Protein AF-A0A7W7MMJ6-F1 (afdb_monomer)

Sequence (178 aa):
MPTVGDEIVVRARVSEFFSMTQLSGASQVTKLASDVPAGEVQIDDATPPSELAAAERFWERHEGMQLRVRAGSGAVSGRNVFGGTADAEIWVIDKDDPLLAPADPYARRVFRDAHPLDNLPGTVDDGNGDRILLGSIGVKATAGDNGDRERPRARADRVRRRRERLPPVGRPGSGQPG

pLDDT: mean 77.2, std 18.85, range [29.86, 96.25]

Nearest PDB structures (foldseek):
  3hqx-assembly1_A-2  TM=5.494E-01  e=5.737E+00  Acinetobacter baylyi ADP1

Organism: NCBI:txid1868

Foldseek 3Di:
DDDPQWDFDKDFDFDDDPNATDGHPIDTPGTDDGNHDPVVADEEALAQDLPQVSLSVVCNVQGPGHYDQDPQWAFQDDWDADPVQLKIKTKTAHNPDPLVVDPDSPQSHADPACDVVPDDPPRHRRRPSRIDMDMCPVVCVVVVHSNDGDDPPPPPPPPPPDPPPDPDDDDDDDDDDD

Secondary structure (DSSP, 8-state):
---TT-EEEEEEEEEEETTEEEEEEEEEEEEEESS--GGGS-EEE----SSHHHHHHHHHHTTT-EEEPPTT-EE-SPPEEETTTTEEEEEEE-TT-GGGSSS-SGGG-B-SS--TTT--TTTSB---TTPEEEEHHHHHHHHT-TT------------------PPP-PPPP-PPP-

Solvent-accessible surface area (backbone atoms only — not comparable to full-atom values): 11299 Å² total; per-residue (Å²): 130,90,56,95,39,48,41,66,44,71,48,59,42,84,44,75,58,96,92,37,87,40,69,45,84,63,40,81,73,48,75,78,48,66,75,53,58,78,85,75,55,78,67,48,72,56,71,46,42,68,52,42,74,56,6,49,58,44,50,67,75,45,65,94,56,58,63,38,80,59,91,69,43,41,75,29,55,74,74,47,70,42,88,92,69,50,41,36,38,38,36,26,34,45,60,84,42,73,59,70,69,60,87,51,73,76,67,32,38,51,41,93,56,67,42,91,90,70,60,41,90,94,67,48,51,58,51,53,44,30,56,44,80,48,55,22,64,64,52,13,64,74,69,75,33,75,80,41,56,85,71,81,85,70,87,66,78,77,79,75,77,74,81,73,77,75,76,81,82,76,78,83,79,86,80,79,81,134

Mean predicted aligned error: 12.61 Å

Structure (mmCIF, N/CA/C/O backbone):
data_AF-A0A7W7MMJ6-F1
#
_entry.id   AF-A0A7W7MMJ6-F1
#
loop_
_atom_site.group_PDB
_atom_site.id
_atom_site.type_symbol
_atom_site.label_atom_id
_atom_site.label_alt_id
_atom_site.label_comp_id
_atom_site.label_asym_id
_atom_site.label_entity_id
_atom_site.label_seq_id
_atom_site.pdbx_PDB_ins_code
_atom_site.Cartn_x
_atom_site.Cartn_y
_atom_site.Cartn_z
_atom_site.occupancy
_atom_site.B_iso_or_equiv
_atom_site.auth_seq_id
_atom_site.auth_comp_id
_atom_site.auth_asym_id
_atom_site.auth_atom_id
_atom_site.pdbx_PDB_model_num
ATOM 1 N N . MET A 1 1 ? -14.124 1.541 26.562 1.00 82.56 1 MET A N 1
ATOM 2 C CA . MET A 1 1 ? -13.259 1.849 25.406 1.00 82.56 1 MET A CA 1
ATOM 3 C C . MET A 1 1 ? -13.251 0.615 24.524 1.00 82.56 1 MET A C 1
ATOM 5 O O . MET A 1 1 ? -13.125 -0.460 25.105 1.00 82.56 1 MET A O 1
ATOM 9 N N . PRO A 1 2 ? -13.450 0.742 23.202 1.00 89.56 2 PRO A N 1
ATOM 10 C CA . PRO A 1 2 ? -13.294 -0.375 22.274 1.00 89.56 2 PRO A CA 1
ATOM 11 C C . PRO A 1 2 ? -11.894 -0.979 22.372 1.00 89.56 2 PRO A C 1
ATOM 13 O O . PRO A 1 2 ? -10.926 -0.257 22.626 1.00 89.56 2 PRO A O 1
ATOM 16 N N . THR A 1 3 ? -11.793 -2.280 22.145 1.00 91.81 3 THR A N 1
ATOM 17 C CA . THR A 1 3 ? -10.520 -3.001 22.038 1.00 91.81 3 THR A CA 1
ATOM 18 C C . THR A 1 3 ? -10.372 -3.632 20.658 1.00 91.81 3 THR A C 1
ATOM 20 O O . THR A 1 3 ? -11.348 -3.780 19.926 1.00 91.81 3 THR A O 1
ATOM 23 N N . VAL A 1 4 ? -9.142 -3.992 20.279 1.00 88.88 4 VAL A N 1
ATOM 24 C CA . VAL A 1 4 ? -8.896 -4.750 19.041 1.00 88.88 4 VAL A CA 1
ATOM 25 C C . VAL A 1 4 ? -9.717 -6.043 19.078 1.00 88.88 4 VAL A C 1
ATOM 27 O O . VAL A 1 4 ? -9.688 -6.745 20.085 1.00 88.88 4 VAL A O 1
ATOM 30 N N . GLY A 1 5 ? -10.445 -6.330 17.995 1.00 89.81 5 GLY A N 1
ATOM 31 C CA . GLY A 1 5 ? -11.387 -7.454 17.905 1.00 89.81 5 GLY A CA 1
ATOM 32 C C . GLY A 1 5 ? -12.853 -7.077 18.150 1.00 89.81 5 GLY A C 1
ATOM 33 O O . GLY A 1 5 ? -13.725 -7.921 17.983 1.00 89.81 5 GLY A O 1
ATOM 34 N N . ASP A 1 6 ? -13.153 -5.828 18.512 1.00 93.44 6 ASP A N 1
ATOM 35 C CA . ASP A 1 6 ? -14.534 -5.362 18.647 1.00 93.44 6 ASP A CA 1
ATOM 36 C C . ASP A 1 6 ? -15.111 -4.885 17.309 1.00 93.44 6 ASP A C 1
ATOM 38 O O . ASP A 1 6 ? -14.497 -4.075 16.613 1.00 93.44 6 ASP A O 1
ATOM 42 N N . GLU A 1 7 ? -16.346 -5.286 17.006 1.00 93.38 7 GLU A N 1
ATOM 43 C CA . GLU A 1 7 ? -17.155 -4.629 15.977 1.00 93.38 7 GLU A CA 1
ATOM 44 C C . GLU A 1 7 ? -17.979 -3.514 16.624 1.00 93.38 7 GLU A C 1
ATOM 46 O O . GLU A 1 7 ? -18.689 -3.726 17.615 1.00 93.38 7 GLU A O 1
ATOM 51 N N . ILE A 1 8 ? -17.888 -2.304 16.075 1.00 94.38 8 ILE A N 1
ATOM 52 C CA . ILE A 1 8 ? -18.529 -1.113 16.632 1.00 94.38 8 ILE A CA 1
ATOM 53 C C . ILE A 1 8 ? -19.234 -0.300 15.550 1.00 94.38 8 ILE A C 1
ATOM 55 O O . ILE A 1 8 ? -18.789 -0.221 14.410 1.00 94.38 8 ILE A O 1
ATOM 59 N N . VAL A 1 9 ? -20.302 0.389 15.946 1.00 95.38 9 VAL A N 1
ATOM 60 C CA . VAL A 1 9 ? -20.904 1.453 15.138 1.00 95.38 9 VAL A CA 1
ATOM 61 C C . VAL A 1 9 ? -20.314 2.779 15.588 1.00 95.38 9 VAL A C 1
ATOM 63 O O . VAL A 1 9 ? -20.360 3.115 16.775 1.00 95.38 9 VAL A O 1
ATOM 66 N N . VAL A 1 10 ? -19.800 3.555 14.638 1.00 94.69 10 VAL A N 1
ATOM 67 C CA . VAL A 1 10 ? -19.205 4.873 14.880 1.00 94.69 10 VAL A CA 1
ATOM 68 C C . VAL A 1 10 ? -20.022 5.945 14.169 1.00 94.69 10 VAL A C 1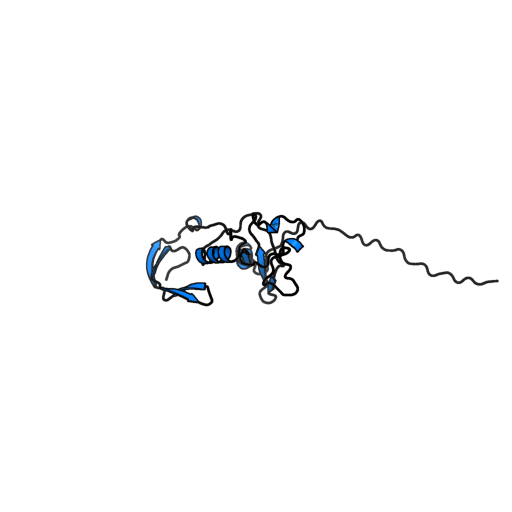
ATOM 70 O O . VAL A 1 10 ? -20.493 5.753 13.051 1.00 94.69 10 VAL A O 1
ATOM 73 N N . ARG A 1 11 ? -20.175 7.102 14.816 1.00 96.25 11 ARG A N 1
ATOM 74 C CA . ARG A 1 11 ? -20.642 8.339 14.188 1.00 96.25 11 ARG A CA 1
ATOM 75 C C . ARG A 1 11 ? -19.454 9.283 14.069 1.00 96.25 11 ARG A C 1
ATOM 77 O O . ARG A 1 11 ? -18.827 9.605 15.072 1.00 96.25 11 ARG A O 1
ATOM 84 N N . ALA A 1 12 ? -19.171 9.752 12.864 1.00 95.38 12 ALA A N 1
ATOM 85 C CA . ALA A 1 12 ? -18.077 10.679 12.599 1.00 95.38 12 ALA A CA 1
ATOM 86 C C . ALA A 1 12 ? -18.405 11.581 11.405 1.00 95.38 12 ALA A C 1
ATOM 88 O O . ALA A 1 12 ? -19.394 11.360 10.702 1.00 95.38 12 ALA A O 1
ATOM 89 N N . ARG A 1 13 ? -17.571 12.597 11.175 1.00 95.94 13 ARG A N 1
ATOM 90 C CA . ARG A 1 13 ? -17.563 13.373 9.931 1.00 95.94 13 ARG A CA 1
ATOM 91 C C . ARG A 1 13 ? -16.476 12.819 9.019 1.00 95.94 13 ARG A C 1
ATOM 93 O O . ARG A 1 13 ? -15.365 12.581 9.480 1.00 95.94 13 ARG A O 1
ATOM 100 N N . VAL A 1 14 ? -16.785 12.650 7.738 1.00 92.19 14 VAL A N 1
ATOM 101 C CA . VAL A 1 14 ? -15.763 12.374 6.722 1.00 92.19 14 VAL A CA 1
ATOM 102 C C . VAL A 1 14 ? -15.048 13.687 6.414 1.00 92.19 14 VAL A C 1
ATOM 104 O O . VAL A 1 14 ? -15.695 14.714 6.206 1.00 92.19 14 VAL A O 1
ATOM 107 N N . SER A 1 15 ? -13.722 13.670 6.458 1.00 91.44 15 SER A N 1
ATOM 108 C CA . SER A 1 15 ? -12.868 14.837 6.221 1.00 91.44 15 SER A CA 1
ATOM 109 C C . SER A 1 15 ? -11.512 14.397 5.686 1.00 91.44 15 SER A C 1
ATOM 111 O O . SER A 1 15 ? -11.171 13.228 5.805 1.00 91.44 15 SER A O 1
ATOM 113 N N . GLU A 1 16 ? -10.725 15.336 5.174 1.00 89.44 16 GLU A N 1
ATOM 114 C CA . GLU A 1 16 ? -9.387 15.075 4.642 1.00 89.44 16 GLU A CA 1
ATOM 115 C C . GLU A 1 16 ? -8.318 15.759 5.507 1.00 89.44 16 GLU A C 1
ATOM 117 O O . GLU A 1 16 ? -8.525 16.875 5.998 1.00 89.44 16 GLU A O 1
ATOM 122 N N . PHE A 1 17 ? -7.176 15.101 5.710 1.00 86.06 17 PHE A N 1
ATOM 123 C CA . PHE A 1 17 ? -5.989 15.698 6.328 1.00 86.06 17 PHE A CA 1
ATOM 124 C C . PHE A 1 17 ? -4.721 15.135 5.689 1.00 86.06 17 PHE A C 1
ATOM 126 O O . PHE A 1 17 ? -4.547 13.927 5.661 1.00 86.06 17 PHE A O 1
ATOM 133 N N . PHE A 1 18 ? -3.847 16.003 5.165 1.00 83.38 18 PHE A N 1
ATOM 134 C CA . PHE A 1 18 ? -2.680 15.603 4.357 1.00 83.38 18 PHE A CA 1
ATOM 135 C C . PHE A 1 18 ? -3.015 14.614 3.223 1.00 83.38 18 PHE A C 1
ATOM 137 O O . PHE A 1 18 ? -2.261 13.675 2.987 1.00 83.38 18 PHE A O 1
ATOM 144 N N . SER A 1 19 ? -4.137 14.827 2.524 1.00 79.50 19 SER A N 1
ATOM 145 C CA . SER A 1 19 ? -4.598 13.940 1.442 1.00 79.50 19 SER A CA 1
ATOM 146 C C . SER A 1 19 ? -4.846 12.499 1.872 1.00 79.50 19 SER A C 1
ATOM 148 O O . SER A 1 19 ? -4.638 11.565 1.111 1.00 79.50 19 SER A O 1
ATOM 150 N N . MET A 1 20 ? -5.303 12.349 3.113 1.00 81.50 20 MET A N 1
ATOM 151 C CA . MET A 1 20 ? -5.838 11.114 3.664 1.00 81.50 20 MET A CA 1
ATOM 152 C C . MET A 1 20 ? -7.285 11.342 4.094 1.00 81.50 20 MET A C 1
ATOM 154 O O . MET A 1 20 ? -7.577 12.297 4.834 1.00 81.50 20 MET A O 1
ATOM 158 N N . THR A 1 21 ? -8.188 10.464 3.669 1.00 86.44 21 THR A N 1
ATOM 159 C CA . THR A 1 21 ? -9.557 10.397 4.167 1.00 86.44 21 THR A CA 1
ATOM 160 C C . THR A 1 21 ? -9.546 9.911 5.612 1.00 86.44 21 THR A C 1
ATOM 162 O O . THR A 1 21 ? -9.084 8.825 5.954 1.00 86.44 21 THR A O 1
ATOM 165 N N . GLN A 1 22 ? -10.128 10.711 6.500 1.00 87.56 22 GLN A N 1
ATOM 166 C CA . GLN A 1 22 ? -10.238 10.391 7.917 1.00 87.56 22 GLN A CA 1
ATOM 167 C C . GLN A 1 22 ? -11.642 10.646 8.468 1.00 87.56 22 GLN A C 1
ATOM 169 O O . GLN A 1 22 ? -12.381 11.541 8.039 1.00 87.56 22 GLN A O 1
ATOM 174 N N . LEU A 1 23 ? -11.976 9.884 9.508 1.00 90.56 23 LEU A N 1
ATOM 175 C CA . LEU A 1 23 ? -13.16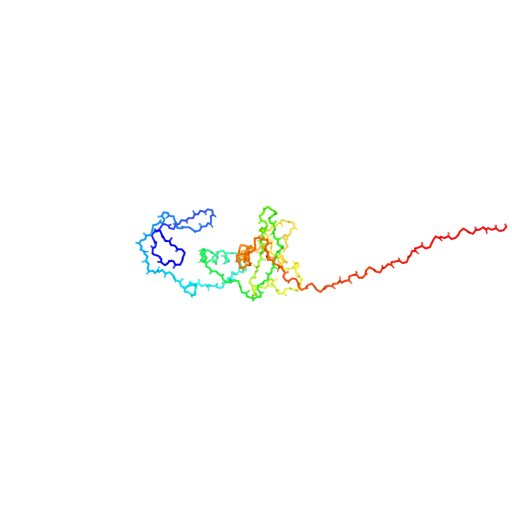7 10.078 10.327 1.00 90.56 23 LEU A CA 1
ATOM 176 C C . LEU A 1 23 ? -12.856 11.055 11.472 1.00 90.56 23 LEU A C 1
ATOM 178 O O . LEU A 1 23 ? -12.281 10.675 12.491 1.00 90.56 23 LEU A O 1
ATOM 182 N N . SER A 1 24 ? -13.244 12.324 11.330 1.00 92.44 24 SER A N 1
ATOM 183 C CA . SER A 1 24 ? -13.025 13.353 12.354 1.00 92.44 24 SER A CA 1
ATOM 184 C C . SER A 1 24 ? -14.184 13.452 13.349 1.00 92.44 24 SER A C 1
ATOM 186 O O . SER A 1 24 ? -15.359 13.258 13.018 1.00 92.44 24 SER A O 1
ATOM 188 N N . GLY A 1 25 ? -13.846 13.757 14.608 1.00 91.44 25 GLY A N 1
ATOM 189 C CA . GLY A 1 25 ? -14.821 13.865 15.699 1.00 91.44 25 GLY A CA 1
ATOM 190 C C . GLY A 1 25 ? -15.572 12.559 15.979 1.00 91.44 25 GLY A C 1
ATOM 191 O O . GLY A 1 25 ? -16.747 12.602 16.343 1.00 91.44 25 GLY A O 1
ATOM 192 N N . ALA A 1 26 ? -14.921 11.415 15.756 1.00 91.81 26 ALA A N 1
ATOM 193 C CA . ALA A 1 26 ? -15.529 10.101 15.889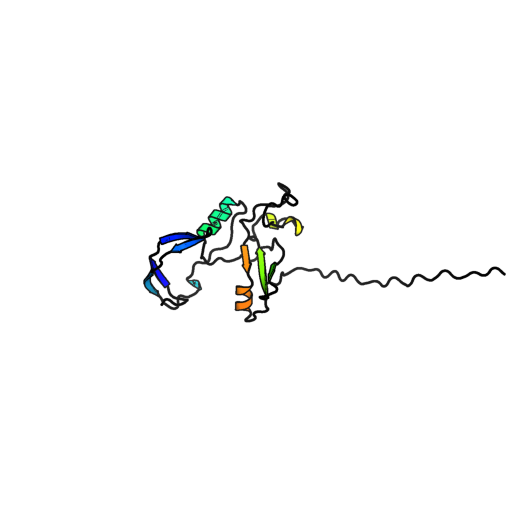 1.00 91.81 26 ALA A CA 1
ATOM 194 C C . ALA A 1 26 ? -16.010 9.826 17.322 1.00 91.81 26 ALA A C 1
ATOM 196 O O . ALA A 1 26 ? -15.275 10.012 18.292 1.00 91.81 26 ALA A O 1
ATOM 197 N N . SER A 1 27 ? -17.242 9.338 17.447 1.00 92.50 27 SER A N 1
ATOM 198 C CA . SER A 1 27 ? -17.798 8.821 18.693 1.00 92.50 27 SER A CA 1
ATOM 199 C C . SER A 1 27 ? -18.401 7.438 18.479 1.00 92.50 27 SER A C 1
ATOM 201 O O . SER A 1 27 ? -19.085 7.173 17.486 1.00 92.50 27 SER A O 1
ATOM 203 N N . GLN A 1 28 ? -18.131 6.532 19.419 1.00 89.38 28 GLN A N 1
ATOM 204 C CA . GLN A 1 28 ? -18.771 5.225 19.432 1.00 89.38 28 GLN A CA 1
ATOM 205 C C . GLN A 1 28 ? -20.263 5.404 19.722 1.00 89.38 28 GLN A C 1
ATOM 207 O O . GLN A 1 28 ? -20.643 6.032 20.708 1.00 89.38 28 GLN A O 1
ATOM 212 N N . VAL A 1 29 ? -21.099 4.819 18.870 1.00 93.38 29 VAL A N 1
ATOM 213 C CA . VAL A 1 29 ? -22.550 4.757 19.061 1.00 93.38 29 VAL A CA 1
ATOM 214 C C . VAL A 1 29 ? -22.911 3.503 19.847 1.00 93.38 29 VAL A C 1
ATOM 216 O O . VAL A 1 29 ? -23.623 3.586 20.841 1.00 93.38 29 VAL A O 1
ATOM 219 N N . THR A 1 30 ? -22.413 2.341 19.415 1.00 96.25 30 THR A N 1
ATOM 220 C CA . THR A 1 30 ? -22.632 1.062 20.102 1.00 96.25 30 THR A CA 1
ATOM 221 C C . THR A 1 30 ? -21.536 0.053 19.762 1.00 96.25 30 THR A C 1
ATOM 223 O O . THR A 1 30 ? -20.795 0.230 18.795 1.00 96.25 30 THR A O 1
ATOM 226 N N . LYS A 1 31 ? -21.429 -1.007 20.562 1.00 95.69 31 LYS A N 1
ATOM 227 C CA . LYS A 1 31 ? -20.652 -2.212 20.257 1.00 95.69 31 LYS A CA 1
ATOM 228 C C . LYS A 1 31 ? -21.613 -3.296 19.767 1.00 95.69 31 LYS A C 1
ATOM 230 O O . LYS A 1 31 ? -22.663 -3.479 20.379 1.00 95.69 31 LYS A O 1
ATOM 235 N N . LEU A 1 32 ? -21.266 -3.967 18.675 1.00 95.62 32 LEU A N 1
ATOM 236 C CA . LEU A 1 32 ? -22.067 -5.033 18.069 1.00 95.62 32 LEU A CA 1
ATOM 237 C C . LEU A 1 32 ? -21.568 -6.416 18.495 1.00 95.62 32 LEU A C 1
ATOM 239 O O . LEU A 1 32 ? -22.373 -7.256 18.890 1.00 95.62 32 LEU A O 1
ATOM 243 N N . ALA A 1 33 ? -20.250 -6.617 18.497 1.00 95.25 33 ALA A N 1
ATOM 244 C CA . ALA A 1 33 ? -19.617 -7.882 18.859 1.00 95.25 33 ALA A CA 1
ATOM 245 C C . ALA A 1 33 ? -18.250 -7.664 19.530 1.00 95.25 33 ALA A C 1
ATOM 247 O O . ALA A 1 33 ? -17.679 -6.572 19.468 1.00 95.25 33 ALA A O 1
ATOM 248 N N . SER A 1 34 ? -17.748 -8.706 20.196 1.00 95.31 34 SER A N 1
ATOM 249 C CA . SER A 1 34 ? -16.375 -8.794 20.722 1.00 95.31 34 SER A CA 1
ATOM 250 C C . SER A 1 34 ? -15.691 -10.008 20.111 1.00 95.31 34 SER A C 1
ATOM 252 O O . SER A 1 34 ? -16.384 -10.937 19.697 1.00 95.31 34 SER A O 1
ATOM 254 N N . ASP A 1 35 ? -14.360 -10.019 20.135 1.00 93.44 35 ASP A N 1
ATOM 255 C CA . ASP A 1 35 ? -13.544 -11.158 19.701 1.00 93.44 35 ASP A CA 1
ATOM 256 C C . ASP A 1 35 ? -13.873 -11.622 18.271 1.00 93.44 35 ASP A C 1
ATOM 258 O O . ASP A 1 35 ? -13.835 -12.814 17.962 1.00 93.44 35 ASP A O 1
ATOM 262 N N . VAL A 1 36 ? -14.202 -10.665 17.394 1.00 91.44 36 VAL A N 1
ATOM 263 C CA . VAL A 1 36 ? -14.517 -10.921 15.989 1.00 91.44 36 VAL A CA 1
ATOM 264 C C . VAL A 1 36 ? -13.310 -11.588 15.325 1.00 91.44 36 VAL A C 1
ATOM 266 O O . VAL A 1 36 ? -12.208 -11.023 15.338 1.00 91.44 36 VAL A O 1
ATOM 269 N N . PRO A 1 37 ? -13.478 -12.795 14.757 1.00 88.50 37 PRO A N 1
ATOM 270 C CA . PRO A 1 37 ? -12.399 -13.504 14.093 1.00 88.50 37 PRO A CA 1
ATOM 271 C C . PRO A 1 37 ? -11.806 -12.682 12.947 1.00 88.50 37 PRO A C 1
ATOM 273 O O . PRO A 1 37 ? -12.528 -12.105 12.140 1.00 88.50 37 PRO A O 1
ATOM 276 N N . ALA A 1 38 ? -10.480 -12.715 12.796 1.00 80.06 38 ALA A N 1
ATOM 277 C CA . ALA A 1 38 ? -9.792 -12.004 11.712 1.00 80.06 38 ALA A CA 1
ATOM 278 C C . ALA A 1 38 ? -10.292 -12.392 10.305 1.00 80.06 38 ALA A C 1
ATOM 280 O O . ALA A 1 38 ? -10.200 -11.592 9.383 1.00 80.06 38 ALA A O 1
ATOM 281 N N . GLY A 1 39 ? -10.836 -13.604 10.141 1.00 84.06 39 GLY A N 1
ATOM 282 C CA . GLY A 1 39 ? -11.411 -14.070 8.877 1.00 84.06 39 GLY A CA 1
ATOM 283 C C . GLY A 1 39 ? -12.759 -13.442 8.507 1.00 84.06 39 GLY A C 1
ATOM 284 O O . GLY A 1 39 ? -13.202 -13.635 7.380 1.00 84.06 39 GLY A O 1
ATOM 285 N N . GLU A 1 40 ? -13.409 -12.716 9.421 1.00 86.44 40 GLU A N 1
ATOM 286 C CA . GLU A 1 40 ? -14.634 -11.955 9.130 1.00 86.44 40 GLU A CA 1
ATOM 287 C C . GLU A 1 40 ? -14.332 -10.553 8.581 1.00 86.44 40 GLU A C 1
ATOM 289 O O . GLU A 1 40 ? -15.203 -9.917 7.990 1.00 86.44 40 GLU A O 1
ATOM 294 N N . VAL A 1 41 ? -13.090 -10.075 8.723 1.00 85.94 41 VAL A N 1
ATOM 295 C CA . VAL A 1 41 ? -12.648 -8.823 8.106 1.00 85.94 41 VAL A CA 1
ATOM 296 C C . VAL A 1 41 ? -12.482 -9.053 6.607 1.00 85.94 41 VAL A C 1
ATOM 298 O O . VAL A 1 41 ? -11.762 -9.957 6.184 1.00 85.94 41 VAL A O 1
ATOM 301 N N . GLN A 1 42 ? -13.139 -8.226 5.793 1.00 87.25 42 GLN A N 1
ATOM 302 C CA . GLN A 1 42 ? -12.936 -8.240 4.348 1.00 87.25 42 GLN A CA 1
ATOM 303 C C . GLN A 1 42 ? -11.475 -7.903 4.026 1.00 87.25 42 GLN A C 1
ATOM 305 O O . GLN A 1 42 ? -10.948 -6.885 4.478 1.00 87.25 42 GLN A O 1
ATOM 310 N N . ILE A 1 43 ? -10.841 -8.762 3.228 1.00 91.88 43 ILE A N 1
ATOM 311 C CA . ILE A 1 43 ? -9.486 -8.568 2.717 1.00 91.88 43 ILE A CA 1
ATOM 312 C C . ILE A 1 43 ? -9.546 -8.701 1.200 1.00 91.88 43 ILE A C 1
ATOM 314 O O . ILE A 1 43 ? -9.767 -9.797 0.678 1.00 91.88 43 ILE A O 1
ATOM 318 N N . ASP A 1 44 ? -9.310 -7.592 0.509 1.00 93.69 44 ASP A N 1
ATOM 319 C CA . ASP A 1 44 ? -9.244 -7.553 -0.951 1.00 93.69 44 ASP A CA 1
ATOM 320 C C . ASP A 1 44 ? -7.798 -7.700 -1.443 1.00 93.69 44 ASP A C 1
ATOM 322 O O . ASP A 1 44 ? -6.839 -7.552 -0.682 1.00 93.69 44 ASP A O 1
ATOM 326 N N . ASP A 1 45 ? -7.614 -8.013 -2.724 1.00 95.88 45 ASP A N 1
ATOM 327 C CA . ASP A 1 45 ? -6.283 -8.045 -3.329 1.00 95.88 45 ASP A CA 1
ATOM 328 C C . ASP A 1 45 ? -5.805 -6.630 -3.684 1.00 95.88 45 ASP A C 1
ATOM 330 O O . ASP A 1 45 ? -6.540 -5.827 -4.257 1.00 95.88 45 ASP A O 1
ATOM 334 N N . ALA A 1 46 ? -4.537 -6.335 -3.393 1.00 95.56 46 ALA A N 1
ATOM 335 C CA . ALA A 1 46 ? -3.884 -5.102 -3.818 1.00 95.56 46 ALA A CA 1
ATOM 336 C C . ALA A 1 46 ? -3.558 -5.171 -5.321 1.00 95.56 46 ALA A C 1
ATOM 338 O O . ALA A 1 46 ? -2.453 -5.549 -5.705 1.00 95.56 46 ALA A O 1
ATOM 339 N N . THR A 1 47 ? -4.533 -4.829 -6.166 1.00 95.94 47 THR A N 1
ATOM 340 C CA . THR A 1 47 ? -4.395 -4.772 -7.632 1.00 95.94 47 THR A CA 1
ATOM 341 C C . THR A 1 47 ? -4.642 -3.353 -8.163 1.00 95.94 47 THR A C 1
ATOM 343 O O . THR A 1 47 ? -5.598 -3.142 -8.922 1.00 95.94 47 THR A O 1
ATOM 346 N N . PRO A 1 48 ? -3.850 -2.352 -7.739 1.00 93.56 48 PRO A N 1
ATOM 347 C CA . PRO A 1 48 ? -3.959 -1.016 -8.307 1.00 93.56 48 PRO A CA 1
ATOM 348 C C . PRO A 1 48 ? -3.627 -1.068 -9.813 1.00 93.56 48 PRO A C 1
ATOM 350 O O . PRO A 1 48 ? -2.687 -1.759 -10.206 1.00 93.56 48 PRO A O 1
ATOM 353 N N . PRO A 1 49 ? -4.392 -0.383 -10.678 1.00 90.31 49 PRO A N 1
ATOM 354 C CA . PRO A 1 49 ? -4.034 -0.240 -12.089 1.00 90.31 49 PRO A CA 1
ATOM 355 C C . PRO A 1 49 ? -2.740 0.570 -12.273 1.00 90.31 49 PRO A C 1
ATOM 357 O O . PRO A 1 49 ? -2.460 1.441 -11.457 1.00 90.31 49 PRO A O 1
ATOM 360 N N . SER A 1 50 ? -2.016 0.362 -13.377 1.00 83.00 50 SER A N 1
ATOM 361 C CA . SER A 1 50 ? -0.800 1.130 -13.713 1.00 83.00 50 SER A CA 1
ATOM 362 C C . SER A 1 50 ? -1.067 2.588 -14.114 1.00 83.00 50 SER A C 1
ATOM 364 O O . SER A 1 50 ? -0.212 3.455 -13.966 1.00 83.00 50 SE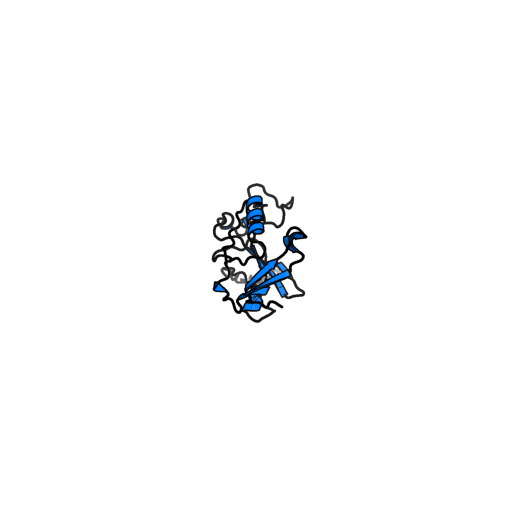R A O 1
ATOM 366 N N . GLU A 1 51 ? -2.274 2.902 -14.593 1.00 85.25 51 GLU A N 1
ATOM 367 C CA . GLU A 1 51 ? -2.664 4.283 -14.898 1.00 85.25 51 GLU A CA 1
ATOM 368 C C . GLU A 1 51 ? -2.855 5.083 -13.603 1.00 85.25 51 GLU A C 1
ATOM 370 O O . GLU A 1 51 ? -3.698 4.731 -12.776 1.00 85.25 51 GLU A O 1
ATOM 375 N N . LEU A 1 52 ? -2.101 6.176 -13.451 1.00 83.12 52 LEU A N 1
ATOM 376 C CA . LEU A 1 52 ? -2.002 6.949 -12.211 1.00 83.12 52 LEU A CA 1
ATOM 377 C C . LEU A 1 52 ? -3.365 7.352 -11.628 1.00 83.12 52 LEU A C 1
ATOM 379 O O . LEU A 1 52 ? -3.632 7.067 -10.463 1.00 83.12 52 LEU A O 1
ATOM 383 N N . ALA A 1 53 ? -4.258 7.951 -12.418 1.00 86.81 53 ALA A N 1
ATOM 384 C CA . ALA A 1 53 ? -5.544 8.417 -11.903 1.00 86.81 53 ALA A CA 1
ATOM 385 C C . ALA A 1 53 ? -6.461 7.248 -11.493 1.00 86.81 53 ALA A C 1
ATOM 387 O O . ALA A 1 53 ? -7.296 7.371 -10.592 1.00 86.81 53 ALA A O 1
ATOM 388 N N . ALA A 1 54 ? -6.360 6.099 -12.161 1.00 90.50 54 ALA A N 1
ATOM 389 C CA . ALA A 1 54 ? -7.064 4.880 -11.782 1.00 90.50 54 ALA A CA 1
ATOM 390 C C . ALA A 1 54 ? -6.478 4.240 -10.519 1.00 90.50 54 ALA A C 1
ATOM 392 O O . ALA A 1 54 ? -7.256 3.740 -9.700 1.00 90.50 54 ALA A O 1
ATOM 393 N N . ALA A 1 55 ? -5.158 4.297 -10.347 1.00 90.19 55 ALA A N 1
ATOM 394 C CA . ALA A 1 55 ? -4.462 3.865 -9.143 1.00 90.19 55 ALA A CA 1
ATOM 395 C C . ALA A 1 55 ? -4.847 4.721 -7.928 1.00 90.19 55 ALA A C 1
ATOM 397 O O . ALA A 1 55 ? -5.222 4.179 -6.894 1.00 90.19 55 ALA A O 1
ATOM 398 N N . GLU A 1 56 ? -4.877 6.049 -8.071 1.00 88.56 56 GLU A N 1
ATOM 399 C CA . GLU A 1 56 ? -5.350 6.974 -7.029 1.00 88.56 56 GLU A CA 1
ATOM 400 C C . GLU A 1 56 ? -6.771 6.616 -6.582 1.00 88.56 56 GLU A C 1
ATOM 402 O O . GLU A 1 56 ? -7.024 6.375 -5.405 1.00 88.56 56 GLU A O 1
ATOM 407 N N . ARG A 1 57 ? -7.699 6.444 -7.533 1.00 91.62 57 ARG A N 1
ATOM 408 C CA . ARG A 1 57 ? -9.069 6.002 -7.220 1.00 91.62 57 ARG A CA 1
ATOM 409 C C . ARG A 1 57 ? -9.122 4.621 -6.565 1.00 91.62 57 ARG A C 1
ATOM 411 O O . ARG A 1 57 ? -10.080 4.331 -5.850 1.00 91.62 57 ARG A O 1
ATOM 418 N N . PHE A 1 58 ? -8.180 3.731 -6.876 1.00 93.44 58 PHE A N 1
ATOM 419 C CA . PHE A 1 58 ? -8.077 2.437 -6.210 1.00 93.44 58 PHE A CA 1
ATOM 420 C C . PHE A 1 58 ? -7.686 2.627 -4.744 1.00 93.44 58 PHE A C 1
ATOM 422 O O . PHE A 1 58 ? -8.386 2.097 -3.886 1.00 93.44 58 PHE A O 1
ATOM 429 N N . TRP A 1 59 ? -6.649 3.410 -4.451 1.00 91.50 59 TRP A N 1
ATOM 430 C CA . TRP A 1 59 ? -6.181 3.621 -3.081 1.00 91.50 59 TRP A CA 1
ATOM 431 C C . TRP A 1 59 ? -7.183 4.364 -2.209 1.00 91.50 59 TRP A C 1
ATOM 433 O O . TRP A 1 59 ? -7.463 3.898 -1.110 1.00 91.50 59 TRP A O 1
ATOM 443 N N . GLU A 1 60 ? -7.809 5.418 -2.730 1.00 88.75 60 GLU A N 1
ATOM 444 C CA . GLU A 1 60 ? -8.865 6.164 -2.029 1.00 88.75 60 GLU A CA 1
ATOM 445 C C . GLU A 1 60 ? -10.024 5.255 -1.591 1.00 88.75 60 GLU A C 1
ATOM 447 O O . GLU A 1 60 ? -10.549 5.362 -0.486 1.00 88.75 60 GLU A O 1
ATOM 452 N N . ARG A 1 61 ? -10.419 4.291 -2.435 1.00 90.44 61 ARG A N 1
ATOM 453 C CA . ARG A 1 61 ? -11.491 3.340 -2.093 1.00 90.44 61 ARG A CA 1
ATOM 454 C C . ARG A 1 61 ? -11.109 2.336 -1.011 1.00 90.44 61 ARG A C 1
ATOM 456 O O . ARG A 1 61 ? -12.013 1.788 -0.387 1.00 90.44 61 ARG A O 1
ATOM 463 N N . HIS A 1 62 ? -9.819 2.078 -0.826 1.00 91.31 62 HIS A N 1
ATOM 464 C CA . HIS A 1 62 ? -9.311 1.082 0.117 1.00 91.31 62 HIS A CA 1
ATOM 465 C C . HIS A 1 62 ? -8.559 1.718 1.290 1.00 91.31 62 HIS A C 1
ATOM 467 O O . HIS A 1 62 ? -7.830 1.033 2.011 1.00 91.31 62 HIS A O 1
ATOM 473 N N . GLU A 1 63 ? -8.717 3.023 1.497 1.00 87.50 63 GLU A N 1
ATOM 474 C CA . GLU A 1 63 ? -8.033 3.720 2.571 1.00 87.50 63 GLU A CA 1
ATOM 475 C C . GLU A 1 63 ? -8.450 3.160 3.940 1.00 87.50 63 GLU A C 1
ATOM 477 O O . GLU A 1 63 ? -9.631 3.040 4.269 1.00 87.50 63 GLU A O 1
ATOM 482 N N . GLY A 1 64 ? -7.458 2.756 4.737 1.00 84.69 64 GLY A N 1
ATOM 483 C CA . GLY A 1 64 ? -7.675 2.129 6.043 1.00 84.69 64 GLY A CA 1
ATOM 484 C C . GLY A 1 64 ? -8.162 0.674 6.002 1.00 84.69 64 GLY A C 1
ATOM 485 O O . GLY A 1 64 ? -8.365 0.085 7.065 1.00 84.69 64 GLY A O 1
ATOM 486 N N . MET A 1 65 ? -8.325 0.072 4.819 1.00 88.88 65 MET A N 1
ATOM 487 C CA . MET A 1 65 ? -8.692 -1.339 4.670 1.00 88.88 65 MET A CA 1
ATOM 488 C C . MET A 1 65 ? -7.468 -2.259 4.724 1.00 88.88 65 MET A C 1
ATOM 490 O O . MET A 1 65 ? -6.336 -1.863 4.439 1.00 88.88 65 MET A O 1
ATOM 494 N N . GLN A 1 66 ? -7.701 -3.526 5.070 1.00 88.56 66 GLN A N 1
ATOM 495 C CA . GLN A 1 66 ? -6.687 -4.565 4.922 1.00 88.56 66 GLN A CA 1
ATOM 496 C C . GLN A 1 66 ? -6.675 -5.076 3.483 1.00 88.56 66 GLN A C 1
ATOM 498 O O . GLN A 1 66 ? -7.714 -5.432 2.931 1.00 88.56 66 GLN A O 1
ATOM 503 N N . LEU A 1 67 ? -5.482 -5.149 2.896 1.00 92.69 67 LEU A N 1
ATOM 504 C CA . LEU A 1 67 ? -5.272 -5.665 1.549 1.00 92.69 67 LEU A CA 1
ATOM 505 C C . LEU A 1 67 ? -4.235 -6.785 1.544 1.00 92.69 67 LEU A C 1
ATOM 507 O O . LEU A 1 67 ? -3.288 -6.798 2.335 1.00 92.69 67 LEU A O 1
ATOM 511 N N . ARG A 1 68 ? -4.390 -7.714 0.603 1.00 92.50 68 ARG A N 1
ATOM 512 C CA . ARG A 1 68 ? -3.469 -8.819 0.359 1.00 92.50 68 ARG A CA 1
ATOM 513 C C . ARG A 1 68 ? -2.564 -8.508 -0.826 1.00 92.50 68 ARG A C 1
ATOM 515 O O . ARG A 1 68 ? -3.024 -8.307 -1.946 1.00 92.50 68 ARG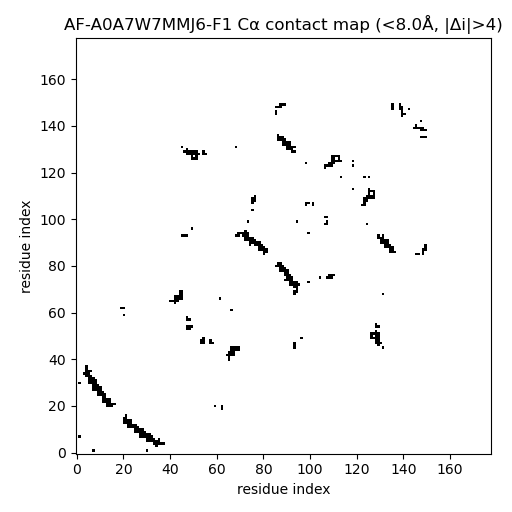 A O 1
ATOM 522 N N . VAL A 1 69 ? -1.255 -8.577 -0.600 1.00 92.69 69 VAL A N 1
ATOM 523 C CA . VAL A 1 69 ? -0.275 -8.625 -1.692 1.00 92.69 69 VAL A CA 1
ATOM 524 C C . VAL A 1 69 ? -0.227 -10.043 -2.245 1.00 92.69 69 VAL A C 1
ATOM 526 O O . VAL A 1 69 ? 0.037 -11.001 -1.512 1.00 92.69 69 VAL A O 1
ATOM 529 N N . ARG A 1 70 ? -0.512 -10.194 -3.539 1.00 94.25 70 ARG A N 1
ATOM 530 C CA . ARG A 1 70 ? -0.618 -11.510 -4.172 1.00 94.25 70 ARG A CA 1
ATOM 531 C C . ARG A 1 70 ? 0.755 -12.156 -4.345 1.00 94.25 70 ARG A C 1
ATOM 533 O O . ARG A 1 70 ? 1.763 -11.509 -4.625 1.00 94.25 70 ARG A O 1
ATOM 540 N N . ALA A 1 71 ? 0.800 -13.480 -4.213 1.00 92.12 71 ALA A N 1
ATOM 541 C CA . ALA A 1 71 ? 2.013 -14.231 -4.510 1.00 92.12 71 ALA A CA 1
ATOM 542 C C . ALA A 1 71 ? 2.393 -14.051 -5.990 1.00 92.12 71 ALA A C 1
ATOM 544 O O . ALA A 1 71 ? 1.565 -14.259 -6.875 1.00 92.12 71 ALA A O 1
ATOM 545 N N . GLY A 1 72 ? 3.649 -13.686 -6.248 1.00 91.19 72 GLY A N 1
ATOM 546 C CA . GLY A 1 72 ? 4.138 -13.357 -7.590 1.00 91.19 72 GLY A CA 1
ATOM 547 C C . GLY A 1 72 ? 4.332 -11.861 -7.838 1.00 91.19 72 GLY A C 1
ATOM 548 O O . GLY A 1 72 ? 4.978 -11.525 -8.825 1.00 91.19 72 GLY A O 1
ATOM 549 N N . SER A 1 73 ? 3.857 -10.984 -6.942 1.00 93.06 73 SER A N 1
ATOM 550 C CA . SER A 1 73 ? 4.202 -9.558 -6.965 1.00 93.06 73 SER A CA 1
ATOM 551 C C . SER A 1 73 ? 5.718 -9.356 -6.965 1.00 93.06 73 SER A C 1
ATOM 553 O O . SER A 1 73 ? 6.465 -10.079 -6.293 1.00 93.06 73 SER A O 1
ATOM 555 N N . GLY A 1 74 ? 6.176 -8.376 -7.740 1.00 90.38 74 GLY A N 1
ATOM 556 C CA . GLY A 1 74 ? 7.592 -8.151 -8.015 1.00 90.38 74 GLY A CA 1
ATOM 557 C C . GLY A 1 74 ? 8.097 -6.847 -7.414 1.00 90.38 74 GLY A C 1
ATOM 558 O O . GLY A 1 74 ? 7.416 -5.832 -7.475 1.00 90.38 74 GLY A O 1
ATOM 559 N N . ALA A 1 75 ? 9.307 -6.861 -6.849 1.00 89.12 75 ALA A N 1
ATOM 560 C CA . ALA A 1 75 ? 9.959 -5.645 -6.370 1.00 89.12 75 ALA A CA 1
ATOM 561 C C . ALA A 1 75 ? 10.456 -4.788 -7.542 1.00 89.12 75 ALA A C 1
ATOM 563 O O . ALA A 1 75 ? 11.177 -5.286 -8.409 1.00 89.12 75 ALA A O 1
ATOM 564 N N . VAL A 1 76 ? 10.113 -3.501 -7.514 1.00 85.19 76 VAL A N 1
ATOM 565 C CA . VAL A 1 76 ? 10.411 -2.526 -8.583 1.00 85.19 76 VAL A CA 1
ATOM 566 C C . VAL A 1 76 ? 11.409 -1.454 -8.160 1.00 85.19 76 VAL A C 1
ATOM 568 O O . VAL A 1 76 ? 11.782 -0.578 -8.935 1.00 85.19 76 VAL A O 1
ATOM 571 N N . SER A 1 77 ? 11.877 -1.506 -6.918 1.00 79.12 77 SER A N 1
ATOM 572 C CA . SER A 1 77 ? 12.839 -0.547 -6.390 1.00 79.12 77 SER A CA 1
ATOM 573 C C . SER A 1 77 ? 13.809 -1.202 -5.410 1.00 79.12 77 SER A C 1
ATOM 575 O O . SER A 1 77 ? 13.671 -2.361 -5.006 1.00 79.12 77 SER A O 1
ATOM 577 N N . GLY A 1 78 ? 14.861 -0.458 -5.067 1.00 78.62 78 GLY A N 1
ATOM 578 C CA . GLY A 1 78 ? 15.781 -0.862 -4.014 1.00 78.62 78 GLY A CA 1
ATOM 579 C C . GLY A 1 78 ? 15.102 -0.836 -2.645 1.00 78.62 78 GLY A C 1
ATOM 580 O O . GLY A 1 78 ? 14.187 -0.055 -2.401 1.00 78.62 78 GLY A O 1
ATOM 581 N N . ARG A 1 79 ? 15.601 -1.665 -1.727 1.00 84.69 79 ARG A N 1
ATOM 582 C CA . ARG A 1 79 ? 15.178 -1.628 -0.325 1.00 84.69 79 ARG A CA 1
ATOM 583 C C . ARG A 1 79 ? 15.692 -0.353 0.344 1.00 84.69 79 ARG A C 1
ATOM 585 O O . ARG A 1 79 ? 16.908 -0.172 0.433 1.00 84.69 79 ARG A O 1
ATOM 592 N N . ASN A 1 80 ? 14.785 0.472 0.853 1.00 85.19 80 ASN A N 1
ATOM 593 C CA . ASN A 1 80 ? 15.111 1.615 1.701 1.00 85.19 80 ASN A CA 1
ATOM 594 C C . ASN A 1 80 ? 15.305 1.124 3.143 1.00 85.19 80 ASN A C 1
ATOM 596 O O . ASN A 1 80 ? 14.520 0.306 3.612 1.00 85.19 80 ASN A O 1
ATOM 600 N N . VAL A 1 81 ? 16.369 1.549 3.829 1.00 84.94 81 VAL A N 1
ATOM 601 C CA . VAL A 1 81 ? 16.711 1.071 5.181 1.00 84.94 81 VAL A CA 1
ATOM 602 C C . VAL A 1 81 ? 16.984 2.260 6.089 1.00 84.94 81 VAL A C 1
ATOM 604 O O . VAL A 1 81 ? 17.861 3.075 5.809 1.00 84.94 81 VAL A O 1
ATOM 607 N N . PHE A 1 82 ? 16.300 2.300 7.227 1.00 84.94 82 PHE A N 1
ATOM 608 C CA . PHE A 1 82 ? 16.437 3.349 8.227 1.00 84.94 82 PHE A CA 1
ATOM 609 C C . PHE A 1 82 ? 17.411 2.892 9.316 1.00 84.94 82 PHE A C 1
ATOM 611 O O . PHE A 1 82 ? 17.102 2.053 10.165 1.00 84.94 82 PHE A O 1
ATOM 618 N N . GLY A 1 83 ? 18.635 3.430 9.275 1.00 78.00 83 GLY A N 1
ATOM 619 C CA . GLY A 1 83 ? 19.743 2.985 10.130 1.00 78.00 83 GLY A CA 1
ATOM 620 C C . GLY A 1 83 ? 19.492 3.118 11.638 1.00 78.00 83 GLY A C 1
ATOM 621 O O . GLY A 1 83 ? 20.068 2.351 12.404 1.00 78.00 83 GLY A O 1
ATOM 622 N N . GLY A 1 84 ? 18.622 4.042 12.060 1.00 80.69 84 GLY A N 1
ATOM 623 C CA . GLY A 1 84 ? 18.324 4.300 13.475 1.00 80.69 84 GLY A CA 1
ATOM 624 C C . GLY A 1 84 ? 17.309 3.348 14.115 1.00 80.69 84 GLY A C 1
ATOM 625 O O . GLY A 1 84 ? 17.321 3.186 15.329 1.00 80.69 84 GLY A O 1
ATOM 626 N N . THR A 1 85 ? 16.452 2.704 13.322 1.00 78.56 85 THR A N 1
ATOM 627 C CA . THR A 1 85 ? 15.325 1.889 13.823 1.00 78.56 85 THR A CA 1
ATOM 628 C C . THR A 1 85 ? 15.344 0.456 13.301 1.00 78.56 85 THR A C 1
ATOM 630 O O . THR A 1 85 ? 14.474 -0.352 13.619 1.00 78.56 85 THR A O 1
ATOM 633 N N . ALA A 1 86 ? 16.348 0.123 12.483 1.00 80.38 86 ALA A N 1
ATOM 634 C CA . ALA A 1 86 ? 16.407 -1.125 11.738 1.00 80.38 86 ALA A CA 1
ATOM 635 C C . ALA A 1 86 ? 15.164 -1.378 10.866 1.00 80.38 86 ALA A C 1
ATOM 637 O O . ALA A 1 86 ? 14.916 -2.528 10.501 1.00 80.38 86 ALA A O 1
ATOM 638 N N . ASP A 1 87 ? 14.390 -0.344 10.535 1.00 83.81 87 ASP A N 1
ATOM 639 C CA . ASP A 1 87 ? 13.246 -0.456 9.635 1.00 83.81 87 ASP A CA 1
ATOM 640 C C . ASP A 1 87 ? 13.700 -0.530 8.183 1.00 83.81 87 ASP A C 1
ATOM 642 O O . ASP A 1 87 ? 14.774 -0.043 7.807 1.00 83.81 87 ASP A O 1
ATOM 646 N N . ALA A 1 88 ? 12.870 -1.162 7.364 1.00 86.75 88 ALA A N 1
ATOM 647 C CA . ALA A 1 88 ? 13.032 -1.172 5.927 1.00 86.75 88 ALA A CA 1
ATOM 648 C C . ALA A 1 88 ? 11.685 -1.063 5.213 1.00 86.75 88 ALA A C 1
ATOM 650 O O . ALA A 1 88 ? 10.649 -1.455 5.752 1.00 86.75 88 ALA A O 1
ATOM 651 N N . GLU A 1 89 ? 11.750 -0.537 3.995 1.00 88.00 89 GLU A N 1
ATOM 652 C CA . GLU A 1 89 ? 10.643 -0.466 3.048 1.00 88.00 89 GLU A CA 1
ATOM 653 C C . GLU A 1 89 ? 11.093 -1.045 1.708 1.00 88.00 89 GLU A C 1
ATOM 655 O O . GLU A 1 89 ? 12.224 -0.821 1.251 1.00 88.00 89 GLU A O 1
ATOM 660 N N . ILE A 1 90 ? 10.190 -1.777 1.066 1.00 88.38 90 ILE A N 1
ATOM 661 C CA . ILE A 1 90 ? 10.299 -2.170 -0.336 1.00 88.38 90 ILE A CA 1
ATOM 662 C C . ILE A 1 90 ? 9.013 -1.781 -1.058 1.00 88.38 90 ILE A C 1
ATOM 664 O O . ILE A 1 90 ? 7.933 -1.804 -0.470 1.00 88.38 90 ILE A O 1
ATOM 668 N N . TRP A 1 91 ? 9.129 -1.465 -2.345 1.00 88.69 91 TRP A N 1
ATOM 669 C CA . TRP A 1 91 ? 7.975 -1.240 -3.204 1.00 88.69 91 TRP A CA 1
ATOM 670 C C . TRP A 1 91 ? 7.849 -2.399 -4.174 1.00 88.69 91 TRP A C 1
ATOM 672 O O . TRP A 1 91 ? 8.827 -2.799 -4.820 1.00 88.69 91 TRP A O 1
ATOM 682 N N . VAL A 1 92 ? 6.641 -2.938 -4.253 1.00 91.19 92 VAL A N 1
ATOM 683 C CA . VAL A 1 92 ? 6.284 -4.008 -5.177 1.00 91.19 92 VAL A CA 1
ATOM 684 C C . VAL A 1 92 ? 5.123 -3.568 -6.053 1.00 91.19 92 VAL A C 1
ATOM 686 O O . VAL A 1 92 ? 4.345 -2.709 -5.654 1.00 91.19 92 VAL A O 1
ATOM 689 N N . ILE A 1 93 ? 5.007 -4.174 -7.224 1.00 91.81 93 ILE A N 1
ATOM 690 C CA . ILE A 1 93 ? 3.822 -4.073 -8.079 1.00 91.81 93 ILE A CA 1
ATOM 691 C C . ILE A 1 93 ? 3.152 -5.435 -8.162 1.00 91.81 93 ILE A C 1
ATOM 693 O O . ILE A 1 93 ? 3.743 -6.476 -7.835 1.00 91.81 93 ILE A O 1
ATOM 697 N N . ASP A 1 94 ? 1.886 -5.418 -8.541 1.00 93.94 94 ASP A N 1
ATOM 698 C CA . ASP A 1 94 ? 1.084 -6.619 -8.643 1.00 93.94 94 ASP A CA 1
ATOM 699 C C . ASP A 1 94 ? 1.632 -7.602 -9.705 1.00 93.94 94 ASP A C 1
ATOM 701 O O . ASP A 1 94 ? 2.297 -7.220 -10.665 1.00 93.94 94 ASP A O 1
ATOM 705 N N . LYS A 1 95 ? 1.385 -8.905 -9.512 1.00 93.12 95 LYS A N 1
ATOM 706 C CA . LYS A 1 95 ? 1.930 -9.969 -10.371 1.00 93.12 95 LYS A CA 1
ATOM 707 C C . LYS A 1 95 ? 1.511 -9.868 -11.845 1.00 93.12 95 LYS A C 1
ATOM 709 O O . LYS A 1 95 ? 2.191 -10.447 -12.688 1.00 93.12 95 LYS A O 1
ATOM 714 N N . ASP A 1 96 ? 0.371 -9.235 -12.125 1.00 91.31 96 ASP A N 1
ATOM 715 C CA . ASP A 1 96 ? -0.185 -9.111 -13.476 1.00 91.31 96 ASP A CA 1
ATOM 716 C C . ASP A 1 96 ? 0.208 -7.780 -14.135 1.00 91.31 96 ASP A C 1
ATOM 718 O O . ASP A 1 96 ? -0.238 -7.493 -15.247 1.00 91.31 96 ASP A O 1
ATOM 722 N N . ASP A 1 97 ? 1.059 -6.985 -13.480 1.00 89.12 97 ASP A N 1
ATOM 723 C CA . ASP A 1 97 ? 1.517 -5.722 -14.030 1.00 89.12 97 ASP A CA 1
ATOM 724 C C . ASP A 1 97 ? 2.459 -5.934 -15.241 1.00 89.12 97 ASP A C 1
ATOM 726 O O . ASP A 1 97 ? 3.437 -6.697 -15.150 1.00 89.12 97 ASP A O 1
ATOM 730 N N . PRO A 1 98 ? 2.209 -5.266 -16.388 1.00 85.38 98 PRO A N 1
ATOM 731 C CA . PRO A 1 98 ? 3.038 -5.384 -17.587 1.00 85.38 98 PRO A CA 1
ATOM 732 C C . PRO A 1 98 ? 4.522 -5.062 -17.373 1.00 85.38 98 PRO A C 1
ATOM 734 O O . PRO A 1 98 ? 5.370 -5.614 -18.081 1.00 85.38 98 PRO A O 1
ATOM 737 N N . LEU A 1 99 ? 4.862 -4.217 -16.397 1.00 83.88 99 LEU A N 1
ATOM 738 C CA . LEU A 1 99 ? 6.234 -3.837 -16.072 1.00 83.88 99 LEU A CA 1
ATOM 739 C C . LEU A 1 99 ? 7.059 -5.016 -15.531 1.00 83.88 99 LEU A C 1
ATOM 741 O O . LEU A 1 99 ? 8.289 -4.974 -15.556 1.00 83.88 99 LEU A O 1
ATOM 745 N N . LEU A 1 100 ? 6.425 -6.113 -15.102 1.00 86.69 100 LEU A N 1
ATOM 746 C CA . LEU A 1 100 ? 7.127 -7.344 -14.722 1.00 86.69 100 LEU A CA 1
ATOM 747 C C . LEU A 1 100 ? 7.504 -8.240 -15.914 1.00 86.69 100 LEU A C 1
ATOM 749 O O . LEU A 1 100 ? 8.306 -9.163 -15.740 1.00 86.69 100 LEU A O 1
ATOM 753 N N . ALA A 1 101 ? 6.982 -7.977 -17.118 1.00 85.81 101 ALA A N 1
ATOM 754 C CA . ALA A 1 101 ? 7.239 -8.793 -18.308 1.00 85.81 101 ALA A CA 1
ATOM 755 C C . ALA A 1 101 ? 8.698 -8.755 -18.822 1.00 85.81 101 ALA A C 1
ATOM 757 O O . ALA A 1 101 ? 9.217 -9.814 -19.196 1.00 85.81 101 ALA A O 1
ATOM 758 N N . PRO A 1 102 ? 9.404 -7.603 -18.855 1.00 82.62 102 PRO A N 1
ATOM 759 C CA . PRO A 1 102 ? 10.798 -7.546 -19.296 1.00 82.62 102 PRO A CA 1
ATOM 760 C C . PRO A 1 102 ? 11.706 -8.426 -18.434 1.00 82.62 102 PRO A C 1
ATOM 762 O O . PRO A 1 102 ? 11.537 -8.492 -17.223 1.00 82.62 102 PRO A O 1
ATOM 765 N N . ALA A 1 103 ? 12.710 -9.089 -19.017 1.00 81.81 103 ALA A N 1
ATOM 766 C CA . ALA A 1 103 ? 13.664 -9.907 -18.254 1.00 81.81 103 ALA A CA 1
ATOM 767 C C . ALA A 1 103 ? 14.704 -9.070 -17.484 1.00 81.81 103 ALA A C 1
ATOM 769 O O . ALA A 1 103 ? 15.202 -9.516 -16.449 1.00 81.81 103 ALA A O 1
ATOM 770 N N . ASP A 1 104 ? 15.030 -7.878 -17.993 1.00 81.62 104 ASP A N 1
ATOM 771 C CA . ASP A 1 104 ? 15.995 -6.957 -17.393 1.00 81.62 104 ASP A CA 1
ATOM 772 C C . ASP A 1 104 ? 15.406 -6.290 -16.136 1.00 81.62 104 ASP A C 1
ATOM 774 O O . ASP A 1 104 ? 14.438 -5.540 -16.255 1.00 81.62 104 ASP A O 1
ATOM 778 N N . PRO A 1 105 ? 15.984 -6.500 -14.936 1.00 77.00 105 PRO A N 1
ATOM 779 C CA . PRO A 1 105 ? 15.512 -5.862 -13.711 1.00 77.00 105 PRO A CA 1
ATOM 780 C C . PRO A 1 105 ? 15.571 -4.332 -13.730 1.00 77.00 105 PRO A C 1
ATOM 782 O O . PRO A 1 105 ? 14.836 -3.699 -12.977 1.00 77.00 105 PRO A O 1
ATOM 785 N N . TYR A 1 106 ? 16.454 -3.726 -14.530 1.00 75.69 106 TYR A N 1
ATOM 786 C CA . TYR A 1 106 ? 16.521 -2.269 -14.635 1.00 75.69 106 TYR A CA 1
ATOM 787 C C . TYR A 1 106 ? 15.293 -1.703 -15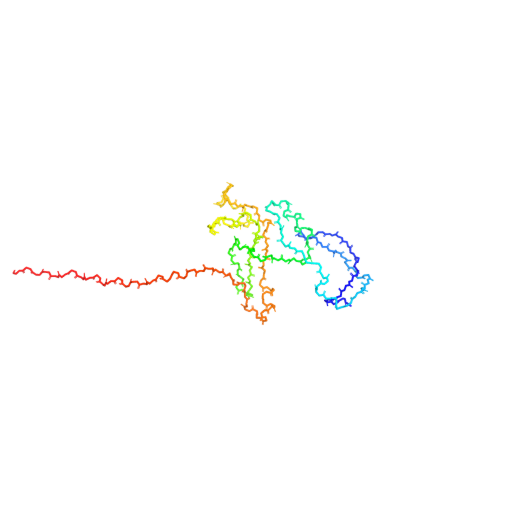.355 1.00 75.69 106 TYR A C 1
ATOM 789 O O . TYR A 1 106 ? 14.740 -0.702 -14.910 1.00 75.69 106 TYR A O 1
ATOM 797 N N . ALA A 1 107 ? 14.809 -2.400 -16.385 1.00 78.12 107 ALA A N 1
ATOM 798 C CA . ALA A 1 107 ? 13.600 -2.041 -17.126 1.00 78.12 107 ALA A CA 1
ATOM 799 C C . ALA A 1 107 ? 12.300 -2.213 -16.317 1.00 78.12 107 ALA A C 1
ATOM 801 O O . ALA A 1 107 ? 11.245 -1.811 -16.786 1.00 78.12 107 ALA A O 1
ATOM 802 N N . ARG A 1 108 ? 12.363 -2.802 -15.113 1.00 82.00 108 ARG A N 1
ATOM 803 C CA . ARG A 1 108 ? 11.213 -2.968 -14.204 1.00 82.00 108 ARG A CA 1
ATOM 804 C C . ARG A 1 108 ? 11.118 -1.876 -13.139 1.00 82.00 108 ARG A C 1
ATOM 806 O O . ARG A 1 108 ? 10.381 -2.028 -12.168 1.00 82.00 108 ARG A O 1
ATOM 813 N N . ARG A 1 109 ? 11.967 -0.849 -13.214 1.00 77.94 109 ARG A N 1
ATOM 814 C CA . ARG A 1 109 ? 12.051 0.163 -12.162 1.00 77.94 109 ARG A CA 1
ATOM 815 C C . ARG A 1 109 ? 10.923 1.172 -12.280 1.00 77.94 109 ARG A C 1
ATOM 817 O O . ARG A 1 109 ? 10.735 1.747 -13.343 1.00 77.94 109 ARG A O 1
ATOM 824 N N . VAL A 1 110 ? 10.275 1.432 -11.146 1.00 77.56 110 VAL A N 1
ATOM 825 C CA . VAL A 1 110 ? 9.334 2.544 -10.977 1.00 77.56 110 VAL A CA 1
ATOM 826 C C . VAL A 1 110 ? 10.013 3.623 -10.148 1.00 77.56 110 VAL A C 1
ATOM 828 O O . VAL A 1 110 ? 10.414 3.387 -8.997 1.00 77.56 110 VAL A O 1
ATOM 831 N N . PHE A 1 111 ? 10.168 4.809 -10.725 1.00 72.25 111 PHE A N 1
ATOM 832 C CA . PHE A 1 111 ? 10.814 5.927 -10.049 1.00 72.25 111 PHE A CA 1
ATOM 833 C C . PHE A 1 111 ? 9.823 6.686 -9.166 1.00 72.25 111 PHE A C 1
ATOM 835 O O . PHE A 1 111 ? 8.608 6.607 -9.323 1.00 72.25 111 PHE A O 1
ATOM 842 N N . ARG A 1 112 ? 10.342 7.347 -8.123 1.00 60.06 112 ARG A N 1
ATOM 843 C CA . ARG A 1 112 ? 9.489 8.014 -7.131 1.00 60.06 112 ARG A CA 1
ATOM 844 C C . ARG A 1 112 ? 8.822 9.261 -7.700 1.00 60.06 112 ARG A C 1
ATOM 846 O O . ARG A 1 112 ? 7.719 9.521 -7.262 1.00 60.06 112 ARG A O 1
ATOM 853 N N . ASP A 1 113 ? 9.450 9.908 -8.674 1.00 57.53 113 ASP A N 1
ATOM 854 C CA . ASP A 1 113 ? 8.934 11.000 -9.496 1.00 57.53 113 ASP A CA 1
ATOM 855 C C . ASP A 1 113 ? 9.676 10.955 -10.839 1.00 57.53 113 ASP A C 1
ATOM 857 O O . ASP A 1 113 ? 10.809 10.456 -10.889 1.00 57.53 113 ASP A O 1
ATOM 861 N N . ALA A 1 114 ? 9.084 11.509 -11.900 1.00 55.88 114 ALA A N 1
ATOM 862 C CA . ALA A 1 114 ? 9.783 11.761 -13.156 1.00 55.88 114 ALA A CA 1
ATOM 863 C C . ALA A 1 114 ? 10.955 12.726 -12.903 1.00 55.88 114 ALA A C 1
ATOM 865 O O . ALA A 1 114 ? 10.802 13.950 -12.917 1.00 55.88 114 ALA A O 1
ATOM 866 N N . HIS A 1 115 ? 12.142 12.189 -12.629 1.00 55.25 115 HIS A N 1
ATOM 867 C CA . HIS A 1 115 ? 13.337 13.008 -12.516 1.00 55.25 115 HIS A CA 1
ATOM 868 C C . HIS A 1 115 ? 13.766 13.416 -13.934 1.00 55.25 115 HIS A C 1
ATOM 870 O O . HIS A 1 115 ? 13.874 12.543 -14.795 1.00 55.25 115 HIS A O 1
ATOM 876 N N . PRO A 1 116 ? 14.069 14.696 -14.218 1.00 60.97 116 PRO A N 1
ATOM 877 C CA . PRO A 1 116 ? 14.402 15.143 -15.576 1.00 60.97 116 PRO A CA 1
ATOM 878 C C . PRO A 1 116 ? 15.589 14.421 -16.234 1.00 60.97 116 PRO A C 1
ATOM 880 O O . PRO A 1 116 ? 15.749 14.493 -17.447 1.00 60.97 116 PRO A O 1
ATOM 883 N N . LEU A 1 117 ? 16.436 13.755 -15.443 1.00 61.34 117 LEU A N 1
ATOM 884 C CA . LEU A 1 117 ? 17.567 12.963 -15.942 1.00 61.34 117 LEU A CA 1
ATOM 885 C C . LEU A 1 117 ? 17.233 11.485 -16.199 1.00 61.34 117 LEU A C 1
ATOM 887 O O . LEU A 1 117 ? 18.006 10.826 -16.886 1.00 61.34 117 LEU A O 1
ATOM 891 N N . ASP A 1 118 ? 16.109 10.990 -15.674 1.00 58.31 118 ASP A N 1
ATOM 892 C CA . ASP A 1 118 ? 15.718 9.575 -15.735 1.00 58.31 118 ASP A CA 1
ATOM 893 C C . ASP A 1 118 ? 14.359 9.357 -16.429 1.00 58.31 118 ASP A C 1
ATOM 895 O O . ASP A 1 118 ? 13.987 8.214 -16.684 1.00 58.31 118 ASP A O 1
ATOM 899 N N . ASN A 1 119 ? 13.639 10.432 -16.783 1.00 58.03 119 ASN A N 1
ATOM 900 C CA . ASN A 1 119 ? 12.421 10.355 -17.583 1.00 58.03 119 ASN A CA 1
ATOM 901 C C . ASN A 1 119 ? 12.775 10.016 -19.041 1.00 58.03 119 ASN A C 1
ATOM 903 O O . ASN A 1 119 ? 13.269 10.858 -19.799 1.00 58.03 119 ASN A O 1
ATOM 907 N N . LEU A 1 120 ? 12.515 8.768 -19.425 1.00 61.03 120 LEU A N 1
ATOM 908 C CA . LEU A 1 120 ? 12.575 8.291 -20.801 1.00 61.03 120 LEU A CA 1
ATOM 909 C C . LEU A 1 120 ? 11.154 7.907 -21.237 1.00 61.03 120 LEU A C 1
ATOM 911 O O . LEU A 1 120 ? 10.751 6.755 -21.030 1.00 61.03 120 LEU A O 1
ATOM 915 N N . PRO A 1 121 ? 10.394 8.834 -21.855 1.00 63.56 121 PRO A N 1
ATOM 916 C CA . PRO A 1 121 ? 9.009 8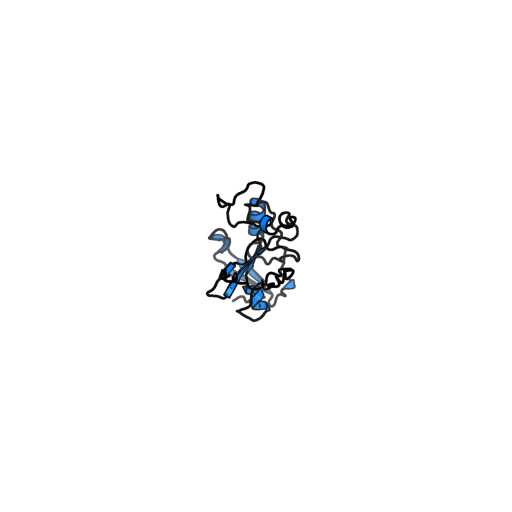.587 -22.234 1.00 63.56 121 PRO A CA 1
ATOM 917 C C . PRO A 1 121 ? 8.879 7.330 -23.098 1.00 63.56 121 PRO A C 1
ATOM 919 O O . PRO A 1 121 ? 9.579 7.169 -24.099 1.00 63.56 121 PRO A O 1
ATOM 922 N N . GLY A 1 122 ? 7.994 6.417 -22.694 1.00 61.22 122 GLY A N 1
ATOM 923 C CA . GLY A 1 122 ? 7.774 5.140 -23.380 1.00 61.22 122 GLY A CA 1
ATOM 924 C C . GLY A 1 122 ? 8.838 4.064 -23.118 1.00 61.22 122 GLY A C 1
ATOM 925 O O . GLY A 1 122 ? 8.760 2.998 -23.724 1.00 61.22 122 GLY A O 1
ATOM 926 N N . THR A 1 123 ? 9.816 4.322 -22.240 1.00 59.31 123 THR A N 1
ATOM 927 C CA . THR A 1 123 ? 10.867 3.359 -21.846 1.00 59.31 123 THR A CA 1
ATOM 928 C C . THR A 1 123 ? 10.816 3.007 -20.358 1.00 59.31 123 THR A C 1
ATOM 930 O O . THR A 1 123 ? 11.094 1.864 -20.004 1.00 59.31 123 THR A O 1
ATOM 933 N N . VAL A 1 124 ? 10.461 3.963 -19.495 1.00 60.75 124 VAL A N 1
ATOM 934 C CA . VAL A 1 124 ? 10.238 3.757 -18.054 1.00 60.75 124 VAL A CA 1
ATOM 935 C C . VAL A 1 124 ? 8.845 4.253 -17.679 1.00 60.75 124 VAL A C 1
ATOM 937 O O . VAL A 1 124 ? 8.334 5.175 -18.318 1.00 60.75 124 VAL A O 1
ATOM 940 N N . ASP A 1 125 ? 8.225 3.620 -16.684 1.00 59.47 125 ASP A N 1
ATOM 941 C CA . ASP A 1 125 ? 6.971 4.117 -16.124 1.00 59.47 125 ASP A CA 1
ATOM 942 C C . ASP A 1 125 ? 7.273 5.227 -15.107 1.00 59.47 125 ASP A C 1
ATOM 944 O O . ASP A 1 125 ? 7.944 5.003 -14.093 1.00 59.47 125 ASP A O 1
ATOM 948 N N . ASP A 1 126 ? 6.819 6.438 -15.426 1.00 61.94 126 ASP A N 1
ATOM 949 C CA . ASP A 1 126 ? 6.849 7.596 -14.529 1.00 61.94 126 ASP A CA 1
ATOM 950 C C . ASP A 1 126 ? 5.621 7.630 -13.601 1.00 61.94 126 ASP A C 1
ATOM 952 O O . ASP A 1 126 ? 5.577 8.411 -12.646 1.00 61.94 126 ASP A O 1
ATOM 956 N N . GLY A 1 127 ? 4.612 6.801 -13.886 1.00 61.94 127 GLY A N 1
ATOM 957 C CA . GLY A 1 127 ? 3.502 6.516 -12.998 1.00 61.94 127 GLY A CA 1
ATOM 958 C C . GLY A 1 127 ? 3.999 5.671 -11.836 1.00 61.94 127 GLY A C 1
ATOM 959 O O . GLY A 1 127 ? 4.651 4.650 -12.007 1.00 61.94 127 GLY A O 1
ATOM 960 N N . ASN A 1 128 ? 3.734 6.129 -10.619 1.00 74.88 128 ASN A N 1
ATOM 961 C CA . ASN A 1 128 ? 4.208 5.483 -9.399 1.00 74.88 128 ASN A CA 1
ATOM 962 C C . ASN A 1 128 ? 3.055 5.047 -8.480 1.00 74.88 128 ASN A C 1
ATOM 964 O O . ASN A 1 128 ? 3.290 4.688 -7.316 1.00 74.88 128 ASN A O 1
ATOM 968 N N . GLY A 1 129 ? 1.832 5.165 -9.007 1.00 82.56 129 GLY A N 1
ATOM 969 C CA . GLY A 1 129 ? 0.574 5.004 -8.296 1.00 82.56 129 GLY A CA 1
ATOM 970 C C . GLY A 1 129 ? 0.201 3.547 -8.071 1.00 82.56 129 GLY A C 1
ATOM 971 O O . GLY A 1 129 ? -0.527 3.256 -7.138 1.00 82.56 129 GLY A O 1
ATOM 972 N N . ASP A 1 130 ? 0.729 2.615 -8.852 1.00 88.06 130 ASP A N 1
ATOM 973 C CA . ASP A 1 130 ? 0.505 1.171 -8.714 1.00 88.06 130 ASP A CA 1
ATOM 974 C C . ASP A 1 130 ? 1.376 0.507 -7.632 1.00 88.06 130 ASP A C 1
ATOM 976 O O . ASP A 1 130 ? 1.213 -0.672 -7.303 1.00 88.06 130 ASP A O 1
ATOM 980 N N . ARG A 1 131 ? 2.315 1.258 -7.048 1.00 89.81 131 ARG A N 1
ATOM 981 C CA . ARG A 1 131 ? 3.249 0.720 -6.063 1.00 89.81 131 ARG A CA 1
ATOM 982 C C . ARG A 1 131 ? 2.558 0.389 -4.752 1.00 89.81 131 ARG A C 1
ATOM 984 O O . ARG A 1 131 ? 1.937 1.226 -4.106 1.00 89.81 131 ARG A O 1
ATOM 991 N N . ILE A 1 132 ? 2.834 -0.815 -4.281 1.00 91.88 132 ILE A N 1
ATOM 992 C CA . ILE A 1 132 ? 2.454 -1.312 -2.969 1.00 91.88 132 ILE A CA 1
ATOM 993 C C . ILE A 1 132 ? 3.683 -1.217 -2.060 1.00 91.88 132 ILE A C 1
ATOM 995 O O . ILE A 1 132 ? 4.710 -1.853 -2.318 1.00 91.88 132 ILE A O 1
ATOM 999 N N . LEU A 1 133 ? 3.597 -0.418 -0.994 1.00 89.19 133 LEU A N 1
ATOM 1000 C CA . LEU A 1 133 ? 4.650 -0.330 0.016 1.00 89.19 133 LEU A CA 1
ATOM 1001 C C . LEU A 1 133 ? 4.515 -1.485 1.010 1.00 89.19 133 LEU A C 1
ATOM 1003 O O . LEU A 1 133 ? 3.478 -1.662 1.647 1.00 89.19 133 LEU A O 1
ATOM 1007 N N . LEU A 1 134 ? 5.592 -2.245 1.174 1.00 87.75 134 LEU A N 1
ATOM 1008 C CA . LEU A 1 134 ? 5.735 -3.229 2.239 1.00 87.75 134 LEU A CA 1
ATOM 1009 C C . LEU A 1 134 ? 6.763 -2.716 3.241 1.00 87.75 134 LEU A C 1
ATOM 1011 O O . LEU A 1 134 ? 7.918 -2.471 2.884 1.00 87.75 134 LEU A O 1
ATOM 1015 N N . GLY A 1 135 ? 6.315 -2.541 4.482 1.00 85.75 135 GLY A N 1
ATOM 1016 C CA . GLY A 1 135 ? 7.151 -2.125 5.599 1.00 85.75 135 GLY A CA 1
ATOM 1017 C C . GLY A 1 135 ? 7.478 -3.279 6.545 1.00 85.75 135 GLY A C 1
ATOM 1018 O O . GLY A 1 135 ? 6.659 -4.169 6.787 1.00 85.75 135 GLY A O 1
ATOM 1019 N N . SER A 1 136 ? 8.647 -3.183 7.178 1.00 83.81 136 SER A N 1
ATOM 1020 C CA . SER A 1 136 ? 9.205 -4.252 8.021 1.00 83.81 136 SER A CA 1
ATOM 1021 C C . SER A 1 136 ? 8.423 -4.585 9.293 1.00 83.81 136 SER A C 1
ATOM 1023 O O . SER A 1 136 ? 8.690 -5.612 9.909 1.00 83.81 136 SER A O 1
ATOM 1025 N N . ILE A 1 137 ? 7.434 -3.777 9.686 1.00 80.19 137 ILE A N 1
ATOM 1026 C CA . ILE A 1 137 ? 6.669 -3.977 10.928 1.00 80.19 137 ILE A CA 1
ATOM 1027 C C . ILE A 1 137 ? 5.945 -5.329 10.929 1.00 80.19 137 ILE A C 1
ATOM 1029 O O . ILE A 1 137 ? 6.043 -6.069 11.905 1.00 80.19 137 ILE A O 1
ATOM 1033 N N . GLY A 1 138 ? 5.268 -5.689 9.833 1.00 74.12 138 GLY A N 1
ATOM 1034 C CA . GLY A 1 138 ? 4.562 -6.973 9.739 1.00 74.12 138 GLY A CA 1
ATOM 1035 C C . GLY A 1 138 ? 5.513 -8.175 9.765 1.00 74.12 138 GLY A C 1
ATOM 1036 O O . GLY A 1 138 ? 5.231 -9.187 10.411 1.00 74.12 138 GLY A O 1
ATOM 1037 N N . VAL A 1 139 ? 6.678 -8.041 9.121 1.00 77.75 139 VAL A N 1
ATOM 1038 C CA . VAL A 1 139 ? 7.739 -9.063 9.111 1.00 77.75 139 VAL A CA 1
ATOM 1039 C C . VAL A 1 139 ? 8.295 -9.271 10.518 1.00 77.75 139 VAL A C 1
ATOM 1041 O O . VAL A 1 139 ? 8.322 -10.398 11.005 1.00 77.75 139 VAL A O 1
ATOM 1044 N N . LYS A 1 140 ? 8.663 -8.183 11.200 1.00 82.06 140 LYS A N 1
ATOM 1045 C CA . LYS A 1 140 ? 9.191 -8.197 12.571 1.00 82.06 140 LYS A CA 1
ATOM 1046 C C . LYS A 1 140 ? 8.189 -8.777 13.561 1.00 82.06 140 LYS A C 1
ATOM 1048 O O . LYS A 1 140 ? 8.557 -9.618 14.374 1.00 82.06 140 LYS A O 1
ATOM 1053 N N . ALA A 1 141 ? 6.922 -8.369 13.463 1.00 78.94 141 ALA A N 1
ATOM 1054 C CA . ALA A 1 141 ? 5.851 -8.893 14.305 1.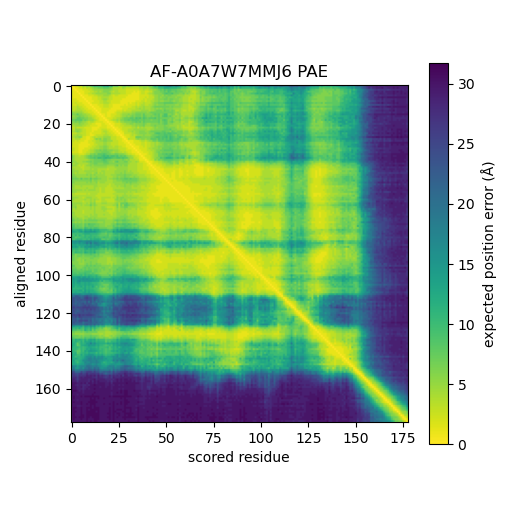00 78.94 141 ALA A CA 1
ATOM 1055 C C . ALA A 1 141 ? 5.673 -10.407 14.119 1.00 78.94 141 ALA A C 1
ATOM 1057 O O . ALA A 1 141 ? 5.542 -11.133 15.099 1.00 78.94 141 ALA A O 1
ATOM 1058 N N . THR A 1 142 ? 5.738 -10.893 12.874 1.00 79.44 142 THR A N 1
ATOM 1059 C CA . THR A 1 142 ? 5.651 -12.330 12.565 1.00 79.44 142 THR A CA 1
ATOM 1060 C C . THR A 1 142 ? 6.872 -13.105 13.070 1.00 79.44 142 THR A C 1
ATOM 1062 O O . THR A 1 142 ? 6.735 -14.228 13.550 1.00 79.44 142 THR A O 1
ATOM 1065 N N . ALA A 1 143 ? 8.068 -12.521 12.969 1.00 82.00 143 ALA A N 1
ATOM 1066 C CA . ALA A 1 143 ? 9.321 -13.142 13.397 1.00 82.00 143 ALA A CA 1
ATOM 1067 C C . ALA A 1 143 ? 9.566 -13.064 14.915 1.00 82.00 143 ALA A C 1
ATOM 1069 O O . ALA A 1 143 ? 10.377 -13.824 15.443 1.00 82.00 143 ALA A O 1
ATOM 1070 N N . GLY A 1 144 ? 8.902 -12.139 15.616 1.00 82.88 144 GLY A N 1
ATOM 1071 C CA . GLY A 1 144 ? 9.198 -11.820 17.012 1.00 82.88 144 GLY A CA 1
ATOM 1072 C C . GLY A 1 144 ? 10.583 -11.187 17.215 1.00 82.88 144 GLY A C 1
ATOM 1073 O O . GLY A 1 144 ? 11.129 -11.268 18.313 1.00 82.88 144 GLY A O 1
ATOM 1074 N N . ASP A 1 145 ? 11.165 -10.583 16.172 1.00 81.06 145 ASP A N 1
ATOM 1075 C CA . ASP A 1 145 ? 12.520 -10.016 16.175 1.00 81.06 145 ASP A CA 1
ATOM 1076 C C . ASP A 1 145 ? 12.533 -8.621 15.532 1.00 81.06 145 ASP A C 1
ATOM 1078 O O . ASP A 1 145 ? 12.271 -8.459 14.340 1.00 81.06 145 ASP A O 1
ATOM 1082 N N . ASN A 1 146 ? 12.899 -7.604 16.317 1.00 77.81 146 ASN A N 1
ATOM 1083 C CA . ASN A 1 146 ? 12.991 -6.211 15.864 1.00 77.81 146 ASN A CA 1
ATOM 1084 C C . ASN A 1 146 ? 14.131 -5.961 14.860 1.00 77.81 146 ASN A C 1
ATOM 1086 O O . ASN A 1 146 ? 14.145 -4.921 14.194 1.00 77.81 146 ASN A O 1
ATOM 1090 N N . GLY A 1 147 ? 15.095 -6.880 14.764 1.00 78.25 147 GLY A N 1
ATOM 1091 C CA . GLY A 1 147 ? 16.178 -6.843 13.788 1.00 78.25 147 GLY A CA 1
ATOM 1092 C C . GLY A 1 147 ? 15.813 -7.441 12.429 1.00 78.25 147 GLY A C 1
ATOM 1093 O O . GLY A 1 147 ? 16.572 -7.239 11.473 1.00 78.25 147 GLY A O 1
ATOM 1094 N N . ASP A 1 148 ? 14.685 -8.153 12.322 1.00 77.12 148 ASP A N 1
ATOM 1095 C CA . ASP A 1 148 ? 14.304 -8.821 11.080 1.00 77.12 148 ASP A CA 1
ATOM 1096 C C . ASP A 1 148 ? 13.760 -7.837 10.037 1.00 77.12 148 ASP A C 1
ATOM 1098 O O . ASP A 1 148 ? 13.244 -6.760 10.346 1.00 77.12 148 ASP A O 1
ATOM 1102 N N . ARG A 1 149 ? 13.959 -8.174 8.762 1.00 73.31 149 ARG A N 1
ATOM 1103 C CA . ARG A 1 149 ? 13.640 -7.306 7.618 1.00 73.31 149 ARG A CA 1
ATOM 1104 C C . ARG A 1 149 ? 13.249 -8.142 6.415 1.00 73.31 149 ARG A C 1
ATOM 1106 O O . ARG A 1 149 ? 13.704 -9.278 6.270 1.00 73.31 149 ARG A O 1
ATOM 1113 N N . GLU A 1 150 ? 12.531 -7.538 5.472 1.00 67.19 150 GLU A N 1
ATOM 1114 C CA . GLU A 1 150 ? 12.297 -8.136 4.163 1.00 67.19 150 GLU A CA 1
ATOM 1115 C C . GLU A 1 150 ? 13.643 -8.513 3.537 1.00 67.19 150 GLU A C 1
ATOM 1117 O O . GLU A 1 150 ? 14.525 -7.675 3.284 1.00 67.19 150 GLU A O 1
ATOM 1122 N N . ARG A 1 151 ? 13.818 -9.814 3.298 1.00 62.81 151 ARG A N 1
ATOM 1123 C CA . ARG A 1 151 ? 14.930 -10.345 2.518 1.00 62.81 151 ARG A CA 1
ATOM 1124 C C . ARG A 1 151 ? 14.452 -10.441 1.078 1.00 62.81 151 ARG A C 1
ATOM 1126 O O . ARG A 1 151 ? 13.610 -11.296 0.796 1.00 62.81 151 ARG A O 1
ATOM 1133 N N . PRO A 1 152 ? 14.989 -9.633 0.148 1.00 51.91 152 PRO A N 1
ATOM 1134 C CA . PRO A 1 152 ? 14.748 -9.875 -1.261 1.00 51.91 152 PRO A CA 1
ATOM 1135 C C . PRO A 1 152 ? 15.225 -11.296 -1.565 1.00 51.91 152 PRO A C 1
ATOM 1137 O O . PRO A 1 152 ? 16.405 -11.610 -1.377 1.00 51.91 152 PRO A O 1
ATOM 1140 N N . ARG A 1 153 ? 14.325 -12.180 -2.007 1.00 43.44 153 ARG A N 1
ATOM 1141 C CA . ARG A 1 153 ? 14.733 -13.465 -2.582 1.00 43.44 153 ARG A CA 1
ATOM 1142 C C . ARG A 1 153 ? 15.346 -13.182 -3.948 1.00 43.44 153 ARG A C 1
ATOM 1144 O O . ARG A 1 153 ? 14.708 -13.352 -4.978 1.00 43.44 153 ARG A O 1
ATOM 1151 N N . ALA A 1 154 ? 16.595 -12.731 -3.967 1.00 40.31 154 ALA A N 1
ATOM 1152 C CA . ALA A 1 154 ? 17.371 -12.749 -5.189 1.00 40.31 154 ALA A CA 1
ATOM 1153 C C . ALA A 1 154 ? 17.653 -14.217 -5.530 1.00 40.31 154 ALA A C 1
ATOM 1155 O O . ALA A 1 154 ? 18.307 -14.924 -4.758 1.00 40.31 154 ALA A O 1
ATOM 1156 N N . ARG A 1 155 ? 17.209 -14.673 -6.706 1.00 34.19 155 ARG A N 1
ATOM 1157 C CA . ARG A 1 155 ? 17.802 -15.840 -7.369 1.00 34.19 155 ARG A CA 1
ATOM 1158 C C . ARG A 1 155 ? 19.187 -15.413 -7.861 1.00 34.19 155 ARG A C 1
ATOM 1160 O O . ARG A 1 155 ? 19.410 -15.178 -9.039 1.00 34.19 155 ARG A O 1
ATOM 1167 N N . ALA A 1 156 ? 20.097 -15.193 -6.917 1.00 31.81 156 ALA A N 1
ATOM 1168 C CA . ALA A 1 156 ? 21.486 -14.926 -7.214 1.00 31.81 156 ALA A CA 1
ATOM 1169 C C . ALA A 1 156 ? 22.116 -16.270 -7.571 1.00 31.81 156 ALA A C 1
ATOM 1171 O O . ALA A 1 156 ? 22.575 -17.000 -6.689 1.00 31.81 156 ALA A O 1
ATOM 1172 N N . ASP A 1 157 ? 22.126 -16.606 -8.863 1.00 29.86 157 ASP A N 1
ATOM 1173 C CA . ASP A 1 157 ? 23.098 -17.568 -9.360 1.00 29.86 157 ASP A CA 1
ATOM 1174 C C . ASP A 1 157 ? 24.470 -17.027 -8.975 1.00 29.86 157 ASP A C 1
ATOM 1176 O O . ASP A 1 157 ? 24.940 -15.976 -9.416 1.00 29.86 157 ASP A O 1
ATOM 1180 N N . ARG A 1 158 ? 25.055 -17.710 -7.999 1.00 30.00 158 ARG A N 1
ATOM 1181 C CA . ARG A 1 158 ? 26.290 -17.337 -7.341 1.00 30.00 158 ARG A CA 1
ATOM 1182 C C . ARG A 1 158 ? 27.410 -17.495 -8.362 1.00 30.00 158 ARG A C 1
ATOM 1184 O O . ARG A 1 158 ? 28.057 -18.538 -8.404 1.00 30.00 158 ARG A O 1
ATOM 1191 N N . VAL A 1 159 ? 27.678 -16.462 -9.160 1.00 33.09 159 VAL A N 1
ATOM 1192 C CA . VAL A 1 159 ? 28.908 -16.378 -9.952 1.00 33.09 159 VAL A CA 1
ATOM 1193 C C . VAL A 1 159 ? 30.058 -16.225 -8.961 1.00 33.09 159 VAL A C 1
ATOM 1195 O O . VAL A 1 159 ? 30.486 -15.128 -8.603 1.00 33.09 159 VAL A O 1
ATOM 1198 N N . ARG A 1 160 ? 30.562 -17.360 -8.468 1.00 32.34 160 ARG A N 1
ATOM 1199 C CA . ARG A 1 160 ? 31.880 -17.440 -7.848 1.00 32.34 160 ARG A CA 1
ATOM 1200 C C . ARG A 1 160 ? 32.886 -17.091 -8.939 1.00 32.34 160 ARG A C 1
ATOM 1202 O O . ARG A 1 160 ? 33.353 -17.972 -9.653 1.00 32.34 160 ARG A O 1
ATOM 1209 N N . ARG A 1 161 ? 33.254 -15.813 -9.059 1.00 34.31 161 ARG A N 1
ATOM 1210 C CA . ARG A 1 161 ? 34.503 -15.451 -9.732 1.00 34.31 161 ARG A CA 1
ATOM 1211 C C . ARG A 1 161 ? 35.639 -16.054 -8.912 1.00 34.31 161 ARG A C 1
ATOM 1213 O O . ARG A 1 161 ? 36.033 -15.525 -7.873 1.00 34.31 161 ARG A O 1
ATOM 1220 N N . ARG A 1 162 ? 36.121 -17.212 -9.360 1.00 32.97 162 ARG A N 1
ATOM 1221 C CA . ARG A 1 162 ? 37.388 -17.791 -8.931 1.00 32.97 162 ARG A CA 1
ATOM 1222 C C . ARG A 1 162 ? 38.442 -16.730 -9.249 1.00 32.97 162 ARG A C 1
ATOM 1224 O O . ARG A 1 162 ? 38.646 -16.400 -10.411 1.00 32.97 162 ARG A O 1
ATOM 1231 N N . ARG A 1 163 ? 39.049 -16.132 -8.220 1.00 38.69 163 ARG A N 1
ATOM 1232 C CA . ARG A 1 163 ? 40.294 -15.376 -8.386 1.00 38.69 163 ARG A CA 1
ATOM 1233 C C . ARG A 1 163 ? 41.333 -16.379 -8.876 1.00 38.69 163 ARG A C 1
ATOM 1235 O O . ARG A 1 163 ? 41.949 -17.069 -8.067 1.00 38.69 163 ARG A O 1
ATOM 1242 N N . GLU A 1 164 ? 41.482 -16.510 -10.186 1.00 34.75 164 GLU A N 1
ATOM 1243 C CA . GLU A 1 164 ? 42.699 -17.074 -10.744 1.00 34.75 164 GLU A CA 1
ATOM 1244 C C . GLU A 1 164 ? 43.825 -16.115 -10.376 1.00 34.75 164 GLU A C 1
ATOM 1246 O O . GLU A 1 164 ? 43.829 -14.938 -10.736 1.00 34.75 164 GLU A O 1
ATOM 1251 N N . ARG A 1 165 ? 44.734 -16.610 -9.533 1.00 37.91 165 ARG A N 1
ATOM 1252 C CA . ARG A 1 165 ? 46.012 -15.961 -9.282 1.00 37.91 165 ARG A CA 1
ATOM 1253 C C . ARG A 1 165 ? 46.724 -15.886 -10.628 1.00 37.91 165 ARG A C 1
ATOM 1255 O O . ARG A 1 165 ? 47.152 -16.914 -11.142 1.00 37.91 165 ARG A O 1
ATOM 1262 N N . LEU A 1 166 ? 46.844 -14.682 -11.176 1.00 41.12 166 LEU A N 1
ATOM 1263 C CA . LEU A 1 166 ? 47.846 -14.396 -12.195 1.00 41.12 166 LEU A CA 1
ATOM 1264 C C . LEU A 1 166 ? 49.215 -14.830 -11.639 1.00 41.12 166 LEU A C 1
AT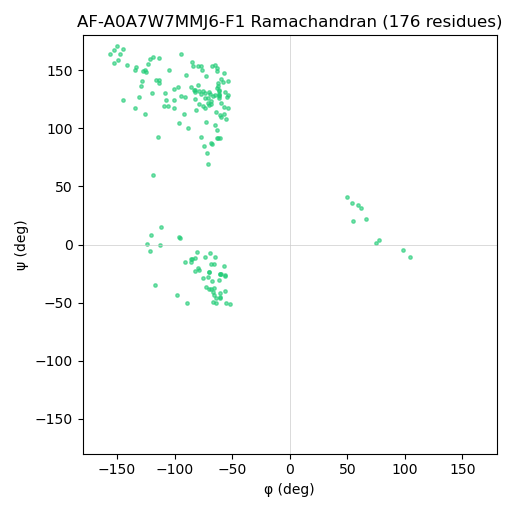OM 1266 O O . LEU A 1 166 ? 49.535 -14.466 -10.499 1.00 41.12 166 LEU A O 1
ATOM 1270 N N . PRO A 1 167 ? 50.003 -15.635 -12.372 1.00 41.41 167 PRO A N 1
ATOM 1271 C CA . PRO A 1 167 ? 51.353 -15.965 -11.946 1.00 41.41 167 PRO A CA 1
ATOM 1272 C C . PRO A 1 167 ? 52.207 -14.686 -11.909 1.00 41.41 167 PRO A C 1
ATOM 1274 O O . PRO A 1 167 ? 51.952 -13.750 -12.672 1.00 41.41 167 PRO A O 1
ATOM 1277 N N . PRO A 1 168 ? 53.201 -14.610 -11.008 1.00 42.97 168 PRO A N 1
ATOM 1278 C CA . PRO A 1 168 ? 54.046 -13.433 -10.888 1.00 42.97 168 PRO A CA 1
ATOM 1279 C C . PRO A 1 168 ? 54.810 -13.195 -12.194 1.00 42.97 168 PRO A C 1
ATOM 1281 O O . PRO A 1 168 ? 55.460 -14.095 -12.722 1.00 42.97 168 PRO A O 1
ATOM 1284 N N . VAL A 1 169 ? 54.735 -11.962 -12.694 1.00 46.41 169 VAL A N 1
ATOM 1285 C CA . VAL A 1 169 ? 55.545 -11.476 -13.814 1.00 46.41 169 VAL A CA 1
ATOM 1286 C C . VAL A 1 169 ? 57.015 -11.570 -13.403 1.00 46.41 169 VAL A C 1
ATOM 1288 O O . VAL A 1 169 ? 57.460 -10.874 -12.488 1.00 46.41 169 VAL A O 1
ATOM 1291 N N . GLY A 1 170 ? 57.759 -12.472 -14.044 1.00 39.03 170 GLY A N 1
ATOM 1292 C CA . GLY A 1 170 ? 59.200 -12.601 -13.863 1.00 39.03 170 GLY A CA 1
ATOM 1293 C C . GLY A 1 170 ? 59.909 -11.311 -14.274 1.00 39.03 170 GLY A C 1
ATOM 1294 O O . GLY A 1 170 ? 59.625 -10.743 -15.328 1.00 39.03 170 GLY A O 1
ATOM 1295 N N . ARG A 1 171 ? 60.827 -10.833 -13.429 1.00 46.84 171 ARG A N 1
ATOM 1296 C CA . ARG A 1 171 ? 61.734 -9.729 -13.771 1.00 46.84 171 ARG A CA 1
ATOM 1297 C C . ARG A 1 171 ? 62.627 -10.146 -14.952 1.00 46.84 171 ARG A C 1
ATOM 1299 O O . ARG A 1 171 ? 63.114 -11.277 -14.941 1.00 46.84 171 ARG A O 1
ATOM 1306 N N . PRO A 1 172 ? 62.886 -9.266 -15.934 1.00 44.22 172 PRO A N 1
ATOM 1307 C CA . PRO A 1 172 ? 63.830 -9.561 -17.004 1.00 44.22 172 PRO A CA 1
ATOM 1308 C C . PRO A 1 172 ? 65.244 -9.694 -16.421 1.00 44.22 172 PRO A C 1
ATOM 1310 O O . PRO A 1 172 ? 65.694 -8.842 -15.653 1.00 44.22 172 PRO A O 1
ATOM 1313 N N . GLY A 1 173 ? 65.909 -10.801 -16.754 1.00 42.16 173 GLY A N 1
ATOM 1314 C CA . GLY A 1 173 ? 67.273 -11.095 -16.334 1.00 42.16 173 GLY A CA 1
ATOM 1315 C C . GLY A 1 173 ? 68.265 -10.077 -16.891 1.00 42.16 173 GLY A C 1
ATOM 1316 O O . GLY A 1 173 ? 68.231 -9.731 -18.070 1.00 42.16 173 GLY A O 1
ATOM 1317 N N . SER A 1 174 ? 69.159 -9.614 -16.026 1.00 43.00 174 SER A N 1
ATOM 1318 C CA . SER A 1 174 ? 70.360 -8.871 -16.383 1.00 43.00 174 SER A CA 1
ATOM 1319 C C . SER A 1 174 ? 71.299 -9.773 -17.188 1.00 43.00 174 SER A C 1
ATOM 1321 O O . SER A 1 174 ? 71.971 -10.633 -16.619 1.00 43.00 174 SER A O 1
ATOM 1323 N N . GLY A 1 175 ? 71.337 -9.592 -18.506 1.00 37.75 175 GLY A N 1
ATOM 1324 C CA . GLY A 1 175 ? 72.418 -10.105 -19.340 1.00 37.75 175 GLY A CA 1
ATOM 1325 C C . GLY A 1 175 ? 73.665 -9.241 -19.157 1.00 37.75 175 GLY A C 1
ATOM 1326 O O . GLY A 1 175 ? 73.629 -8.047 -19.444 1.00 37.75 175 GLY A O 1
ATOM 1327 N N . GLN A 1 176 ? 74.756 -9.836 -18.676 1.00 38.16 176 GLN A N 1
ATOM 1328 C CA . GLN A 1 176 ? 76.104 -9.312 -18.907 1.00 38.16 176 GLN A CA 1
ATOM 1329 C C . GLN A 1 176 ? 76.586 -9.795 -20.284 1.00 38.16 176 GLN A C 1
ATOM 1331 O O . GLN A 1 176 ? 76.448 -10.989 -20.564 1.00 38.16 176 GLN A O 1
ATOM 1336 N N . PRO A 1 177 ? 77.155 -8.929 -21.140 1.00 47.53 177 PRO A N 1
ATOM 1337 C CA . PRO A 1 177 ? 78.031 -9.371 -22.215 1.00 47.53 177 PRO A CA 1
ATOM 1338 C C . PRO A 1 177 ? 79.438 -9.646 -21.649 1.00 47.53 177 PRO A C 1
ATOM 1340 O O . PRO A 1 177 ? 79.787 -9.114 -20.593 1.00 47.53 177 PRO A O 1
ATOM 1343 N N . GLY A 1 178 ? 80.174 -10.537 -22.318 1.00 40.34 178 GLY A N 1
ATOM 1344 C CA . GLY A 1 178 ? 81.464 -11.074 -21.867 1.00 40.34 178 GLY A CA 1
ATOM 1345 C C . GLY A 1 178 ? 82.657 -10.135 -21.956 1.00 40.34 178 GLY A C 1
ATOM 1346 O O . GLY A 1 178 ? 82.480 -8.944 -22.293 1.00 40.34 178 GLY A O 1
#

Radius of gyration: 26.0 Å; Cα contacts (8 Å, |Δi|>4): 239; chains: 1; bounding box: 104×34×49 Å